Protein AF-A0A3C1S8X8-F1 (afdb_monomer_lite)

Sequence (224 aa):
MLQEIQLKDIEVSFREFVENSVKGNEIIIMKDNKPIAKIIPFPKKLRRRLGTAKGQVIIREGFKDIPEGFEDYVLSLLCMGMIFHSCSSQILMSKTSSQQAVEREVQFFDSDIFDESLSSSLGSGGSEITAKIPDETVRITEKFPKRLDKWLYMVKTNKGAVRIEAEPASGAEKGMPGFIGDILTGIYDAIREMILYSPAKNYNATLYYEKKTGQVTRVVFTKK

Structure (mmCIF, N/CA/C/O backbone):
data_AF-A0A3C1S8X8-F1
#
_entry.id   AF-A0A3C1S8X8-F1
#
loop_
_atom_site.group_PDB
_atom_site.id
_atom_site.type_symbol
_atom_site.label_atom_id
_atom_site.label_alt_id
_atom_site.label_comp_id
_atom_site.label_asym_id
_atom_site.label_entity_id
_atom_site.label_seq_id
_atom_site.pdbx_PDB_ins_code
_atom_site.Cartn_x
_atom_site.Cartn_y
_atom_site.Cartn_z
_atom_site.occupancy
_atom_site.B_iso_or_equiv
_atom_site.auth_seq_id
_atom_site.auth_comp_id
_atom_site.auth_asym_id
_atom_site.auth_atom_id
_atom_site.pdbx_PDB_model_num
ATOM 1 N N . MET A 1 1 ? -27.779 -18.326 5.512 1.00 78.81 1 MET A N 1
ATOM 2 C CA . MET A 1 1 ? -28.791 -17.682 6.385 1.00 78.81 1 MET A CA 1
ATOM 3 C C . MET A 1 1 ? -28.360 -16.240 6.614 1.00 78.81 1 MET A C 1
ATOM 5 O O . MET A 1 1 ? -27.157 -15.999 6.583 1.00 78.81 1 MET A O 1
ATOM 9 N N . LEU A 1 2 ? -29.297 -15.301 6.757 1.00 87.56 2 LEU A N 1
ATOM 10 C CA . LEU A 1 2 ? -28.992 -13.888 6.999 1.00 87.56 2 LEU A CA 1
ATOM 11 C C . LEU A 1 2 ? -29.038 -13.610 8.503 1.00 87.56 2 LEU A C 1
ATOM 13 O O . LEU A 1 2 ? -29.994 -14.006 9.165 1.00 87.56 2 LEU A O 1
ATOM 17 N N . GLN A 1 3 ? -27.998 -12.967 9.023 1.00 90.75 3 GLN A N 1
ATOM 18 C CA . GLN A 1 3 ? -27.854 -12.628 10.435 1.00 90.75 3 GLN A CA 1
ATOM 19 C C . GLN A 1 3 ? -27.512 -11.142 10.569 1.00 90.75 3 GLN A C 1
ATOM 21 O O . GLN A 1 3 ? -26.607 -10.655 9.896 1.00 90.75 3 GLN A O 1
ATOM 26 N N . GLU A 1 4 ? -28.212 -10.426 11.444 1.00 93.94 4 GLU A N 1
ATOM 27 C CA . GLU A 1 4 ? -27.953 -9.014 11.743 1.00 93.94 4 GLU A CA 1
ATOM 28 C C . GLU A 1 4 ? -27.306 -8.888 13.121 1.00 93.94 4 GLU A C 1
ATOM 30 O O . GLU A 1 4 ? -27.741 -9.540 14.071 1.00 93.94 4 GLU A O 1
ATOM 35 N N . ILE A 1 5 ? -26.263 -8.067 13.232 1.00 92.81 5 ILE A N 1
ATOM 36 C CA . ILE A 1 5 ? -25.520 -7.861 14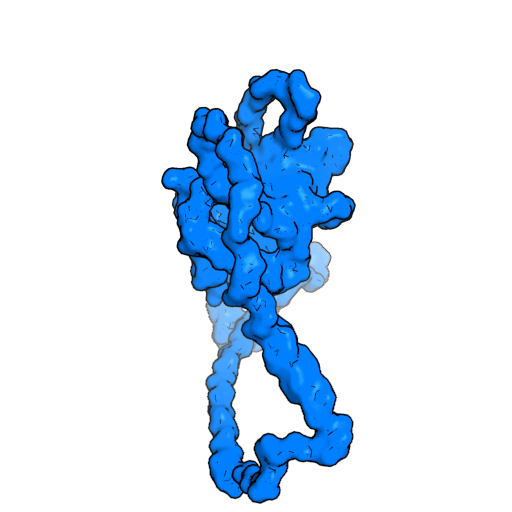.481 1.00 92.81 5 ILE A CA 1
ATOM 37 C C . ILE A 1 5 ? -25.170 -6.389 14.665 1.00 92.81 5 ILE A C 1
ATOM 39 O O . ILE A 1 5 ? -24.930 -5.681 13.686 1.00 92.81 5 ILE A O 1
ATOM 43 N N . GLN A 1 6 ? -25.121 -5.909 15.908 1.00 94.50 6 GLN A N 1
ATOM 44 C CA . GLN A 1 6 ? -24.699 -4.536 16.177 1.00 94.50 6 GLN A CA 1
ATOM 45 C C . GLN A 1 6 ? -23.175 -4.425 16.089 1.00 94.50 6 GLN A C 1
ATOM 47 O O . GLN A 1 6 ? -22.442 -5.344 16.449 1.00 94.50 6 GLN A O 1
ATOM 52 N N . LEU A 1 7 ? -22.681 -3.261 15.665 1.00 91.31 7 LEU A N 1
ATOM 53 C CA . LEU A 1 7 ? -21.248 -2.980 15.547 1.00 91.31 7 LEU A CA 1
ATOM 54 C C . LEU A 1 7 ? -20.487 -3.240 16.860 1.00 91.31 7 LEU A C 1
ATOM 56 O O . LEU A 1 7 ? -19.354 -3.702 16.826 1.00 91.31 7 LEU A O 1
ATOM 60 N N . LYS A 1 8 ? -21.130 -3.002 18.009 1.00 90.06 8 LYS A N 1
ATOM 61 C CA . LYS A 1 8 ? -20.546 -3.229 19.340 1.00 90.06 8 LYS A CA 1
ATOM 62 C C . LYS A 1 8 ? -20.256 -4.707 19.620 1.00 90.06 8 LYS A C 1
ATOM 64 O O . LYS A 1 8 ? -19.258 -5.021 20.257 1.00 90.06 8 LYS A O 1
ATOM 69 N N . ASP A 1 9 ? -21.093 -5.610 19.113 1.00 87.00 9 ASP A N 1
ATOM 70 C CA . ASP A 1 9 ? -20.951 -7.054 19.343 1.00 87.00 9 ASP A CA 1
ATOM 71 C C . ASP A 1 9 ? -19.814 -7.647 18.493 1.00 87.00 9 ASP A C 1
ATOM 73 O O . ASP A 1 9 ? -19.215 -8.668 18.834 1.00 87.00 9 ASP A O 1
ATOM 77 N N . ILE A 1 10 ? -19.475 -6.977 17.387 1.00 87.38 10 ILE A N 1
ATOM 78 C CA . ILE A 1 10 ? -18.409 -7.393 16.472 1.00 87.38 10 ILE A CA 1
ATOM 79 C C . ILE A 1 10 ? -17.033 -7.241 17.095 1.00 87.38 10 ILE A C 1
ATOM 81 O O . ILE A 1 10 ? -16.190 -8.111 16.896 1.00 87.38 10 ILE A O 1
ATOM 85 N N . GLU A 1 11 ? -16.796 -6.168 17.846 1.00 84.00 11 GLU A N 1
ATOM 86 C CA . GLU A 1 11 ? -15.490 -5.909 18.461 1.00 84.00 11 GLU A CA 1
ATOM 87 C C . GLU A 1 11 ? -15.072 -7.039 19.413 1.00 84.00 11 GLU A C 1
ATOM 89 O O . GLU A 1 11 ? -13.887 -7.345 19.533 1.00 84.00 11 GLU A O 1
ATOM 94 N N . VAL A 1 12 ? -16.051 -7.708 20.030 1.00 86.25 12 VAL A N 1
ATOM 95 C CA . VAL A 1 12 ? -15.832 -8.805 20.978 1.00 86.25 12 VAL A CA 1
ATOM 96 C C . VAL A 1 12 ? -15.650 -10.151 20.266 1.00 86.25 12 VAL A C 1
ATOM 98 O O . VAL A 1 12 ? -14.759 -10.919 20.630 1.00 86.25 12 VAL A O 1
ATOM 101 N N . SER A 1 13 ? -16.451 -10.430 19.229 1.00 90.62 13 SER A N 1
ATOM 102 C CA . SER A 1 13 ? -16.551 -11.770 18.618 1.00 90.62 13 SER A CA 1
ATOM 103 C C . SER A 1 13 ? -16.296 -11.807 17.105 1.00 90.62 13 SER A C 1
ATOM 105 O O . SER A 1 13 ? -16.765 -12.713 16.415 1.00 90.62 13 SER A O 1
ATOM 107 N N . PHE A 1 14 ? -15.519 -10.865 16.554 1.00 92.56 14 PHE A N 1
ATOM 108 C CA . PHE A 1 14 ? -15.274 -10.750 15.105 1.00 92.56 14 PHE A CA 1
ATOM 109 C C . PHE A 1 14 ? -14.873 -12.073 14.436 1.00 92.56 14 PHE A C 1
ATOM 111 O O . PHE A 1 14 ? -15.395 -12.419 13.375 1.00 92.56 14 PHE A O 1
ATOM 118 N N . ARG A 1 15 ? -13.976 -12.846 15.066 1.00 92.56 15 ARG A N 1
ATOM 119 C CA . ARG A 1 15 ? -13.504 -14.129 14.520 1.00 92.56 15 ARG A CA 1
ATOM 120 C C . ARG A 1 15 ? -14.650 -15.120 14.298 1.00 92.56 15 ARG A C 1
ATOM 122 O O . ARG A 1 15 ? -14.692 -15.761 13.251 1.00 92.56 15 ARG A O 1
ATOM 129 N N . GLU A 1 16 ? -15.577 -15.220 15.246 1.00 91.94 16 GLU A N 1
ATOM 130 C CA . GLU A 1 16 ? -16.725 -16.127 15.156 1.00 91.94 16 GLU A CA 1
ATOM 131 C C . GLU A 1 16 ? -17.626 -15.754 13.972 1.00 91.94 16 GLU A C 1
ATOM 133 O O . GLU A 1 16 ? -18.038 -16.615 13.192 1.00 91.94 16 GLU A O 1
ATOM 138 N N . PHE A 1 17 ? -17.867 -14.457 13.776 1.00 92.44 17 PHE A N 1
ATOM 139 C CA . PHE A 1 17 ? -18.650 -13.964 12.646 1.00 92.44 17 PHE A CA 1
ATOM 140 C C . PHE A 1 17 ? -17.967 -14.254 11.304 1.00 92.44 17 PHE A C 1
ATOM 142 O O . PHE A 1 17 ? -18.622 -14.698 10.360 1.00 92.44 17 PHE A O 1
ATOM 149 N N . VAL A 1 18 ? -16.644 -14.105 11.210 1.00 92.25 18 VAL A N 1
ATOM 150 C CA . VAL A 1 18 ? -15.901 -14.491 10.000 1.00 92.25 18 VAL A CA 1
ATOM 151 C C . VAL A 1 18 ? -16.035 -15.993 9.723 1.00 92.25 18 VAL A C 1
ATOM 153 O O . VAL A 1 18 ? -16.331 -16.382 8.592 1.00 92.25 18 VAL A O 1
ATOM 156 N N . GLU A 1 19 ? -15.885 -16.849 10.735 1.00 92.31 19 GLU A N 1
ATOM 157 C CA . GLU A 1 19 ? -16.040 -18.302 10.580 1.00 92.31 19 GLU A CA 1
ATOM 158 C C . GLU A 1 19 ? -17.464 -18.698 10.171 1.00 92.31 19 GLU A C 1
ATOM 160 O O . GLU A 1 19 ? -17.653 -19.540 9.287 1.00 92.31 19 GLU A O 1
ATOM 165 N N . ASN A 1 20 ? -18.476 -18.059 10.756 1.00 89.75 20 ASN A N 1
ATOM 166 C CA . ASN A 1 20 ? -19.871 -18.257 10.375 1.00 89.75 20 ASN A CA 1
ATOM 167 C C . ASN A 1 20 ? -20.137 -17.789 8.941 1.00 89.75 20 ASN A C 1
ATOM 169 O O . ASN A 1 20 ? -20.890 -18.449 8.220 1.00 89.75 20 ASN A O 1
ATOM 173 N N . SER A 1 21 ? -19.468 -16.726 8.489 1.00 91.75 21 SER A N 1
ATOM 174 C CA . SER A 1 21 ? -19.549 -16.271 7.103 1.00 91.75 21 SER A CA 1
ATOM 175 C C . SER A 1 21 ? -18.937 -17.274 6.121 1.00 91.75 21 SER A C 1
ATOM 177 O O . SER A 1 21 ? -19.541 -17.605 5.099 1.00 91.75 21 SER A O 1
ATOM 179 N N . VAL A 1 22 ? -17.794 -17.875 6.472 1.00 89.88 22 VAL A N 1
ATOM 180 C CA . VAL A 1 22 ? -17.152 -18.942 5.679 1.00 89.88 22 VAL A CA 1
ATOM 181 C C . VAL A 1 22 ? -18.044 -20.182 5.535 1.00 89.88 22 VAL A C 1
ATOM 183 O O . VAL A 1 22 ? -17.991 -20.848 4.500 1.00 89.88 22 VAL A O 1
ATOM 186 N N . LYS A 1 23 ? -18.906 -20.469 6.520 1.00 90.56 23 LYS A N 1
ATOM 187 C CA . LYS A 1 23 ? -19.904 -21.557 6.461 1.00 90.56 23 LYS A CA 1
ATOM 188 C C . LYS A 1 23 ? -21.103 -21.252 5.547 1.00 90.56 23 LYS A C 1
ATOM 190 O O . LYS A 1 23 ? -21.973 -22.105 5.397 1.00 90.56 23 LYS A O 1
ATOM 195 N N . GLY A 1 24 ? -21.152 -20.074 4.921 1.00 85.50 24 GLY A N 1
ATOM 196 C CA . GLY A 1 24 ? -22.223 -19.670 4.005 1.00 85.50 24 GLY A CA 1
ATOM 197 C C . GLY A 1 24 ? -23.310 -18.807 4.647 1.00 85.50 24 GLY A C 1
ATOM 198 O O . GLY A 1 24 ? -24.403 -18.682 4.088 1.00 85.50 24 GLY A O 1
ATOM 199 N N . ASN A 1 25 ? -23.041 -18.213 5.813 1.00 88.50 25 ASN A N 1
ATOM 200 C CA . ASN A 1 25 ? -23.927 -17.205 6.386 1.00 88.50 25 ASN A CA 1
ATOM 201 C C . ASN A 1 25 ? -23.552 -15.805 5.902 1.00 88.50 25 ASN A C 1
ATOM 203 O O . ASN A 1 25 ? -22.386 -15.467 5.716 1.00 88.50 25 ASN A O 1
ATOM 207 N N . GLU A 1 26 ? -24.565 -14.980 5.697 1.00 92.00 26 GLU A N 1
ATOM 208 C CA . GLU A 1 26 ? -24.374 -13.572 5.397 1.00 92.00 26 GLU A CA 1
ATOM 209 C C . GLU A 1 26 ? -24.630 -12.781 6.666 1.00 92.00 26 GLU A C 1
ATOM 211 O O . GLU A 1 26 ? -25.683 -12.931 7.286 1.00 92.00 26 GLU A O 1
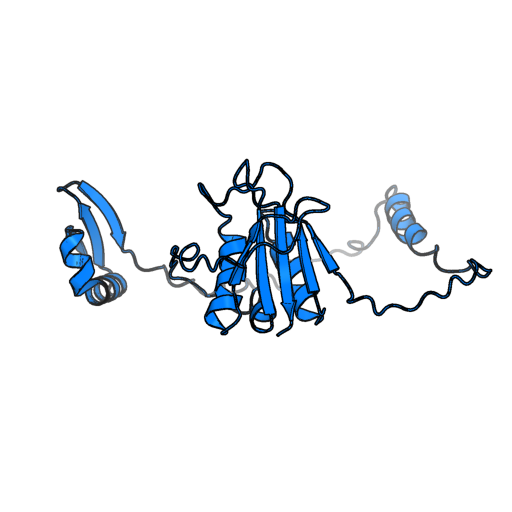ATOM 216 N N . ILE A 1 27 ? -23.669 -11.946 7.047 1.00 94.81 27 ILE A N 1
ATOM 217 C CA . ILE A 1 27 ? -23.751 -11.180 8.287 1.00 94.81 27 ILE A CA 1
ATOM 218 C C . ILE A 1 27 ? -23.821 -9.703 7.933 1.00 94.81 27 ILE A C 1
ATOM 220 O O . ILE A 1 27 ? -22.938 -9.187 7.245 1.00 94.81 27 ILE A O 1
ATOM 224 N N . ILE A 1 28 ? -24.875 -9.033 8.385 1.00 95.38 28 ILE A N 1
ATOM 225 C CA . ILE A 1 28 ? -25.086 -7.598 8.224 1.00 95.38 28 ILE A CA 1
ATOM 226 C C . ILE A 1 28 ? -24.714 -6.906 9.529 1.00 95.38 28 ILE A C 1
ATOM 228 O O . ILE A 1 28 ? -25.200 -7.252 10.604 1.00 95.38 28 ILE A O 1
ATOM 232 N N . ILE A 1 29 ? -23.848 -5.911 9.410 1.00 95.44 29 ILE A N 1
ATOM 233 C CA . ILE A 1 29 ? -23.379 -5.091 10.516 1.00 95.44 29 ILE A CA 1
ATOM 234 C C . ILE A 1 29 ? -24.278 -3.865 10.616 1.00 95.44 29 ILE A C 1
ATOM 236 O O . ILE A 1 29 ? -24.386 -3.094 9.660 1.00 95.44 29 ILE A O 1
ATOM 240 N N . MET A 1 30 ? -24.876 -3.673 11.784 1.00 95.62 30 MET A N 1
ATOM 241 C CA . MET A 1 30 ? -25.804 -2.596 12.097 1.00 95.62 30 MET A CA 1
ATOM 242 C C . MET A 1 30 ? -25.140 -1.570 13.016 1.00 95.62 30 MET A C 1
ATOM 244 O O . MET A 1 30 ? -24.446 -1.921 13.969 1.00 95.62 30 MET A O 1
ATOM 248 N N . LYS A 1 31 ? -25.381 -0.285 12.768 1.00 94.12 31 LYS A N 1
ATOM 249 C CA . LYS A 1 31 ? -25.070 0.805 13.697 1.00 94.12 31 LYS A CA 1
ATOM 250 C C . LYS A 1 31 ? -26.294 1.694 13.812 1.00 94.12 31 LYS A C 1
ATOM 252 O O . LYS A 1 31 ? -26.833 2.119 12.795 1.00 94.12 31 LYS A O 1
ATOM 257 N N . ASP A 1 32 ? -26.750 1.937 15.038 1.00 93.38 32 ASP A N 1
ATOM 258 C CA . ASP A 1 32 ? -27.956 2.730 15.309 1.00 93.38 32 ASP A CA 1
ATOM 259 C C . ASP A 1 32 ? -29.172 2.215 14.511 1.00 93.38 32 ASP A C 1
ATOM 261 O O . ASP A 1 32 ? -29.935 2.979 13.920 1.00 93.38 32 ASP A O 1
ATOM 265 N N . ASN A 1 33 ? -29.305 0.884 14.451 1.00 90.81 33 ASN A N 1
ATOM 266 C CA . ASN A 1 33 ? 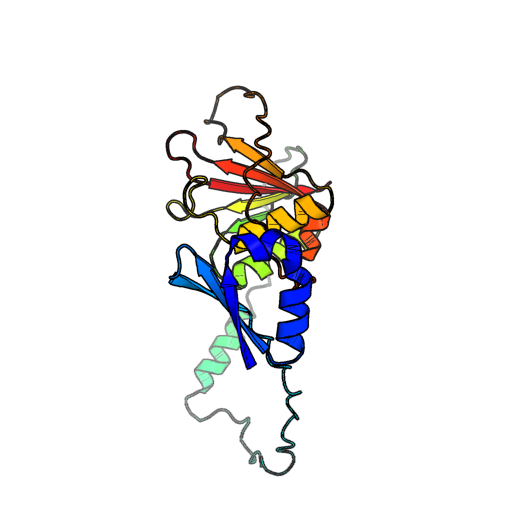-30.327 0.161 13.689 1.00 90.81 33 ASN A CA 1
ATOM 267 C C . ASN A 1 33 ? -30.313 0.406 12.164 1.00 90.81 33 ASN A C 1
ATOM 269 O O . ASN A 1 33 ? -31.312 0.178 11.484 1.00 90.81 33 ASN A O 1
ATOM 273 N N . LYS A 1 34 ? -29.182 0.859 11.613 1.00 93.38 34 LYS A N 1
ATOM 274 C CA . LYS A 1 34 ? -28.965 1.023 10.170 1.00 93.38 34 LYS A CA 1
ATOM 275 C C . LYS A 1 34 ? -27.858 0.084 9.686 1.00 93.38 34 LYS A C 1
ATOM 277 O O . LYS A 1 34 ? -26.812 0.026 10.336 1.00 93.38 34 LYS A O 1
ATOM 282 N N . PRO A 1 35 ? -28.034 -0.616 8.553 1.00 94.94 35 PRO A N 1
ATOM 283 C CA . PRO A 1 35 ? -26.987 -1.459 7.991 1.00 94.94 35 PRO A CA 1
ATOM 284 C C . PRO A 1 35 ? -25.840 -0.593 7.468 1.00 94.94 35 PRO A C 1
ATOM 286 O O . PRO A 1 35 ? -26.059 0.335 6.691 1.00 94.94 35 PRO A O 1
ATOM 289 N N . ILE A 1 36 ? -24.615 -0.897 7.893 1.00 96.25 36 ILE A N 1
ATOM 290 C CA . ILE A 1 36 ? -23.408 -0.139 7.527 1.00 96.25 36 ILE A CA 1
ATOM 291 C C . ILE A 1 36 ? -22.372 -0.972 6.772 1.00 96.25 36 ILE A C 1
ATOM 293 O O . ILE A 1 36 ? -21.572 -0.417 6.024 1.00 96.25 36 ILE A O 1
ATOM 297 N N . ALA A 1 37 ? -22.368 -2.293 6.956 1.00 94.19 37 ALA A N 1
ATOM 298 C CA . ALA A 1 37 ? -21.409 -3.187 6.317 1.00 94.19 37 ALA A CA 1
ATOM 299 C C . ALA A 1 37 ? -21.945 -4.623 6.246 1.00 94.19 37 ALA A C 1
ATOM 301 O O . ALA A 1 37 ? -22.932 -4.970 6.897 1.00 94.19 37 ALA A O 1
ATOM 302 N N . LYS A 1 38 ? -21.286 -5.464 5.443 1.00 95.12 38 LYS A N 1
ATOM 303 C CA . LYS A 1 38 ? -21.648 -6.870 5.248 1.00 95.12 38 LYS A CA 1
ATOM 304 C C . LYS A 1 38 ? -20.399 -7.747 5.239 1.00 95.12 38 LYS A C 1
ATOM 306 O O . LYS A 1 38 ? -19.431 -7.416 4.556 1.00 95.12 38 LYS A O 1
ATOM 311 N N . ILE A 1 39 ? -20.440 -8.873 5.948 1.00 93.81 39 ILE A N 1
ATOM 312 C CA . ILE A 1 39 ? -19.408 -9.914 5.898 1.00 93.81 39 ILE A CA 1
ATOM 313 C C . ILE A 1 39 ? -19.909 -11.027 4.978 1.00 93.81 39 ILE A C 1
ATOM 315 O O . ILE A 1 39 ? -20.923 -11.676 5.253 1.00 93.81 39 ILE A O 1
ATOM 319 N N . ILE A 1 40 ? -19.194 -11.221 3.872 1.00 92.19 40 ILE A N 1
ATOM 320 C CA . ILE A 1 40 ? -19.439 -12.282 2.895 1.00 92.19 40 ILE A CA 1
ATOM 321 C C . ILE A 1 40 ? -18.146 -13.064 2.648 1.00 92.19 40 ILE A C 1
ATOM 323 O O . ILE A 1 40 ? -17.067 -12.461 2.606 1.00 92.19 40 ILE A O 1
ATOM 327 N N . PRO A 1 41 ? -18.216 -14.390 2.453 1.00 89.31 41 PRO A N 1
ATOM 328 C CA . PRO A 1 41 ? -17.038 -15.161 2.107 1.00 89.31 41 PRO A CA 1
ATOM 329 C C . PRO A 1 41 ? -16.607 -14.828 0.679 1.00 89.31 41 PRO A C 1
ATOM 331 O O . PRO A 1 41 ? -17.428 -14.711 -0.233 1.00 89.31 41 PRO A O 1
ATOM 334 N N . PHE A 1 42 ? -15.299 -14.728 0.452 1.00 86.31 42 PHE A N 1
ATOM 335 C CA . PHE A 1 42 ? -14.797 -14.603 -0.910 1.00 86.31 42 PHE A CA 1
ATOM 336 C C . PHE A 1 42 ? -15.100 -15.882 -1.700 1.00 86.31 42 PHE A C 1
ATOM 338 O O . PHE A 1 42 ? -14.792 -16.982 -1.222 1.00 86.31 42 PHE A O 1
ATOM 345 N N . PRO A 1 43 ? -15.642 -15.774 -2.926 1.00 81.06 43 PRO A N 1
ATOM 346 C CA . PRO A 1 43 ? -15.844 -16.942 -3.764 1.00 81.06 43 PRO A CA 1
ATOM 347 C C . PRO A 1 43 ? -14.488 -17.602 -4.029 1.00 81.06 43 PRO A C 1
ATOM 349 O O . PRO A 1 43 ? -13.518 -16.944 -4.421 1.00 81.06 43 PRO A O 1
ATOM 352 N N . LYS A 1 44 ? -14.399 -18.921 -3.818 1.00 81.00 44 LYS A N 1
ATOM 353 C CA . LYS A 1 44 ? -13.202 -19.677 -4.202 1.00 81.00 44 LYS A CA 1
ATOM 354 C C . LYS A 1 44 ? -13.015 -19.495 -5.707 1.00 81.00 44 LYS A C 1
ATOM 356 O O . LYS A 1 44 ? -13.887 -19.891 -6.477 1.00 81.00 44 LYS A O 1
ATOM 361 N N . LYS A 1 45 ? -11.891 -18.901 -6.130 1.00 79.12 45 LYS A N 1
ATOM 362 C CA . LYS A 1 45 ? -11.541 -18.804 -7.555 1.00 79.12 45 LYS A CA 1
ATOM 363 C C . LYS A 1 45 ? -11.593 -20.213 -8.140 1.00 79.12 45 LYS A C 1
ATOM 365 O O . LYS A 1 45 ? -10.763 -21.055 -7.794 1.00 79.12 45 LYS A O 1
ATOM 370 N N . LEU A 1 46 ? -12.567 -20.473 -9.008 1.00 76.25 46 LEU A N 1
ATOM 371 C CA . LEU A 1 46 ? -12.577 -21.694 -9.798 1.00 76.25 46 LEU A CA 1
ATOM 372 C C . LEU A 1 46 ? -11.270 -21.711 -10.590 1.00 76.25 46 LEU A C 1
ATOM 374 O O . LEU A 1 46 ? -10.931 -20.733 -11.263 1.00 76.25 46 LEU A O 1
ATOM 378 N N . ARG A 1 47 ? -10.494 -22.794 -10.469 1.00 78.00 47 ARG A N 1
ATOM 379 C CA . ARG A 1 47 ? -9.303 -22.978 -11.302 1.00 78.00 47 ARG A CA 1
ATOM 380 C C . ARG A 1 47 ? -9.764 -22.906 -12.753 1.00 78.00 47 ARG A C 1
ATOM 382 O O . ARG A 1 47 ? -10.504 -23.782 -13.200 1.00 78.00 47 ARG A O 1
ATOM 389 N N . ARG A 1 48 ? -9.336 -21.865 -13.476 1.00 73.50 48 ARG A N 1
ATOM 390 C CA . ARG A 1 48 ? -9.523 -21.794 -14.926 1.00 73.50 48 ARG A CA 1
ATOM 391 C C . ARG A 1 48 ? -8.885 -23.049 -15.503 1.00 73.50 48 ARG A C 1
ATOM 393 O O . ARG A 1 48 ? -7.687 -23.267 -15.337 1.00 73.50 48 ARG A O 1
ATOM 400 N N . ARG A 1 49 ? -9.686 -23.892 -16.142 1.00 74.44 49 ARG A N 1
ATOM 401 C CA . ARG A 1 49 ? -9.145 -24.923 -17.021 1.00 74.44 49 ARG A CA 1
ATOM 402 C C . ARG A 1 49 ? -8.779 -24.201 -18.311 1.00 74.44 49 ARG A C 1
ATOM 404 O O . ARG A 1 49 ? -9.630 -23.504 -18.862 1.00 74.44 49 ARG A O 1
ATOM 411 N N . LEU A 1 50 ? -7.522 -24.290 -18.749 1.00 73.62 50 LEU A N 1
ATOM 412 C CA . LEU A 1 50 ? -7.188 -23.855 -20.102 1.00 73.62 50 LEU A CA 1
ATOM 413 C C . LEU A 1 50 ? -8.067 -24.663 -21.057 1.00 73.62 50 LEU A C 1
ATOM 415 O O . LEU A 1 50 ? -8.059 -25.893 -21.013 1.00 73.62 50 LEU A O 1
ATOM 419 N N . GLY A 1 51 ? -8.840 -23.970 -21.890 1.00 73.44 51 GLY A N 1
ATOM 420 C CA . GLY A 1 51 ? -9.466 -24.610 -23.033 1.00 73.44 51 GLY A CA 1
ATOM 421 C C . GLY A 1 51 ? -8.353 -25.101 -23.949 1.00 73.44 51 GLY A C 1
ATOM 422 O O . GLY A 1 51 ? -7.481 -24.326 -24.340 1.00 73.44 51 GLY A O 1
ATOM 423 N N . THR A 1 52 ? -8.341 -26.390 -24.266 1.00 73.25 52 THR A N 1
ATOM 424 C CA . THR A 1 52 ? -7.415 -26.939 -25.252 1.00 73.25 52 THR A CA 1
ATOM 425 C C . THR A 1 52 ? -7.945 -26.588 -26.637 1.00 73.25 52 THR A C 1
ATOM 427 O O . THR A 1 52 ? -8.465 -27.451 -27.331 1.00 73.25 52 THR A O 1
ATOM 430 N N . ALA A 1 53 ? -7.778 -25.343 -27.088 1.00 72.81 53 ALA A N 1
ATOM 431 C CA . ALA A 1 53 ? -8.006 -24.970 -28.495 1.00 72.81 53 ALA A CA 1
ATOM 432 C C . ALA A 1 53 ? -6.991 -25.639 -29.460 1.00 72.81 53 ALA A C 1
ATOM 434 O O . ALA A 1 53 ? -6.841 -25.253 -30.619 1.00 72.81 53 ALA A O 1
ATOM 435 N N . LYS A 1 54 ? -6.270 -26.659 -28.977 1.00 66.31 54 LYS A N 1
ATOM 436 C CA . LYS A 1 54 ? -5.336 -27.489 -29.723 1.00 66.31 54 LYS A CA 1
ATOM 437 C C . LYS A 1 54 ? -6.111 -28.191 -30.840 1.00 66.31 54 LYS A C 1
ATOM 439 O O . LYS A 1 54 ? -6.991 -28.996 -30.563 1.00 66.31 54 LYS A O 1
ATOM 444 N N . GLY A 1 55 ? -5.786 -27.857 -32.086 1.00 74.62 55 GLY A N 1
ATOM 445 C CA . GLY A 1 55 ? -6.447 -28.395 -33.281 1.00 74.62 55 GLY A CA 1
ATOM 446 C C . GLY A 1 55 ? -7.654 -27.592 -33.784 1.00 74.62 55 GLY A C 1
ATOM 447 O O . GLY A 1 55 ? -8.172 -27.921 -34.841 1.00 74.62 55 GLY A O 1
ATOM 448 N N . GLN A 1 56 ? -8.083 -26.537 -33.080 1.00 79.62 56 GLN A N 1
ATOM 449 C CA . GLN A 1 56 ? -9.148 -25.630 -33.549 1.00 79.62 56 GLN A CA 1
ATOM 450 C C . GLN A 1 56 ? -8.605 -24.373 -34.240 1.00 79.62 56 GLN A C 1
ATOM 452 O O . GLN A 1 56 ? -9.340 -23.687 -34.944 1.00 79.62 56 GLN A O 1
ATOM 457 N N . VAL A 1 57 ? -7.318 -24.074 -34.055 1.00 81.00 57 VAL A N 1
ATOM 458 C CA . VAL A 1 57 ? -6.632 -22.968 -34.725 1.00 81.00 57 VAL A CA 1
ATOM 459 C C . VAL A 1 57 ? -5.749 -23.547 -35.824 1.00 81.00 57 VAL A C 1
ATOM 461 O O . VAL A 1 57 ? -4.758 -24.216 -35.535 1.00 81.00 57 VAL A O 1
ATOM 464 N N . ILE A 1 58 ? -6.118 -23.296 -37.079 1.00 84.81 58 ILE A N 1
ATOM 465 C CA . ILE A 1 58 ? -5.295 -23.610 -38.250 1.00 84.81 58 ILE A CA 1
ATOM 466 C C . ILE A 1 58 ? -4.608 -22.310 -38.663 1.00 84.81 58 ILE A C 1
ATOM 468 O O . ILE A 1 58 ? -5.258 -21.392 -39.161 1.00 84.81 58 ILE A O 1
ATOM 472 N N . ILE A 1 59 ? -3.298 -22.224 -38.435 1.00 85.44 59 ILE A N 1
ATOM 473 C CA . ILE A 1 59 ? -2.479 -21.136 -38.975 1.00 85.44 59 ILE A CA 1
ATOM 474 C C . ILE A 1 59 ? -2.232 -21.477 -40.444 1.00 85.44 59 ILE A C 1
ATOM 476 O O . ILE A 1 59 ? -1.611 -22.495 -40.741 1.00 85.44 59 ILE A O 1
ATOM 480 N N . ARG A 1 60 ? -2.771 -20.669 -41.360 1.00 86.81 60 ARG A N 1
ATOM 481 C CA . ARG A 1 60 ? -2.541 -20.849 -42.798 1.00 86.81 60 ARG A CA 1
ATOM 482 C C . ARG A 1 60 ? -1.094 -20.499 -43.151 1.00 86.81 60 ARG A C 1
ATOM 484 O O . ARG A 1 60 ? -0.465 -19.687 -42.470 1.00 86.81 60 ARG A O 1
ATOM 491 N N . GLU A 1 61 ? -0.584 -21.101 -44.220 1.00 86.56 61 GLU A N 1
ATOM 492 C CA . GLU A 1 61 ? 0.680 -20.666 -44.816 1.00 86.56 61 GLU A CA 1
ATOM 493 C C . GLU A 1 61 ? 0.599 -19.179 -45.183 1.00 86.56 61 GLU A C 1
ATOM 495 O O . GLU A 1 61 ? -0.459 -18.680 -45.570 1.00 86.56 61 GLU A O 1
ATOM 500 N N . GLY A 1 62 ? 1.699 -18.467 -44.952 1.00 84.56 62 GLY A N 1
ATOM 501 C CA . GLY A 1 62 ? 1.793 -17.019 -45.120 1.00 84.56 62 GLY A CA 1
ATOM 502 C C . GLY A 1 62 ? 1.251 -16.166 -43.972 1.00 84.56 62 GLY A C 1
ATOM 503 O O . GLY A 1 62 ? 1.304 -14.947 -44.042 1.00 84.56 62 GLY A O 1
ATOM 504 N N . PHE A 1 63 ? 0.800 -16.753 -42.853 1.00 84.94 63 PHE A N 1
ATOM 505 C CA . PHE A 1 63 ? 0.410 -15.965 -41.665 1.00 84.94 63 PHE A CA 1
ATOM 506 C C . PHE A 1 63 ? 1.546 -15.090 -41.106 1.00 84.94 63 PHE A C 1
ATOM 508 O O . PHE A 1 63 ? 1.294 -14.082 -40.453 1.00 84.94 63 PHE A O 1
ATOM 515 N N . LYS A 1 64 ? 2.798 -15.509 -41.313 1.00 81.31 64 LYS A N 1
ATOM 516 C CA . LYS A 1 64 ? 3.983 -14.748 -40.902 1.00 81.31 64 LYS A CA 1
ATOM 517 C C . LYS A 1 64 ? 4.480 -13.789 -41.982 1.00 81.31 64 LYS A C 1
ATOM 519 O O . LYS A 1 64 ? 5.415 -13.041 -41.705 1.00 81.31 64 LYS A O 1
ATOM 524 N N . ASP A 1 65 ? 3.896 -13.838 -43.174 1.00 88.00 65 ASP A N 1
ATOM 525 C CA . ASP A 1 65 ? 4.315 -12.989 -44.275 1.00 88.00 65 ASP A CA 1
ATOM 526 C C . ASP A 1 65 ? 3.772 -11.584 -44.046 1.00 88.00 65 ASP A C 1
ATOM 528 O O . ASP A 1 65 ? 2.677 -11.376 -43.515 1.00 88.00 65 ASP A O 1
ATOM 532 N N . ILE A 1 66 ? 4.591 -10.610 -44.410 1.00 83.06 66 ILE A N 1
ATOM 533 C CA . ILE A 1 66 ? 4.278 -9.201 -44.235 1.00 83.06 66 ILE A CA 1
ATOM 534 C C . ILE A 1 66 ? 3.432 -8.791 -45.441 1.00 83.06 66 ILE A C 1
ATOM 536 O O . ILE A 1 66 ? 3.858 -9.044 -46.569 1.00 83.06 66 ILE A O 1
ATOM 540 N N . PRO A 1 67 ? 2.234 -8.216 -45.237 1.00 82.94 67 PRO A N 1
ATOM 541 C CA . PRO A 1 67 ? 1.408 -7.763 -46.345 1.00 82.94 67 PRO A CA 1
ATOM 542 C C . PRO A 1 67 ? 2.123 -6.699 -47.181 1.00 82.94 67 PRO A C 1
ATOM 544 O O . PRO A 1 67 ? 2.857 -5.871 -46.643 1.00 82.94 67 PRO A O 1
ATOM 547 N N . GLU A 1 68 ? 1.849 -6.698 -48.482 1.00 80.50 68 GLU A N 1
ATOM 548 C CA . GLU A 1 68 ? 2.380 -5.706 -49.417 1.00 80.50 68 GLU A CA 1
ATOM 549 C C . GLU A 1 68 ? 1.962 -4.284 -48.986 1.00 80.50 68 GLU A C 1
ATOM 551 O O . GLU A 1 68 ? 0.788 -4.037 -48.686 1.00 80.50 68 GLU A O 1
ATOM 556 N N . GLY A 1 69 ? 2.920 -3.360 -48.896 1.00 76.19 69 GLY A N 1
ATOM 557 C CA . GLY A 1 69 ? 2.728 -1.991 -48.395 1.00 76.19 69 GLY A CA 1
ATOM 558 C C . GLY A 1 69 ? 2.973 -1.803 -46.890 1.00 76.19 69 GLY A C 1
ATOM 559 O O . GLY A 1 69 ? 2.798 -0.695 -46.378 1.00 76.19 69 GLY A O 1
ATOM 560 N N . PHE A 1 70 ? 3.365 -2.858 -46.165 1.00 74.00 70 PHE A N 1
ATOM 561 C CA . PHE A 1 70 ? 3.761 -2.796 -44.749 1.00 74.00 70 PHE A CA 1
ATOM 562 C C . PHE A 1 70 ? 5.276 -2.950 -44.530 1.00 74.00 70 PHE A C 1
ATOM 564 O O . PHE A 1 70 ? 5.725 -2.992 -43.383 1.00 74.00 70 PHE A O 1
ATOM 571 N N . GLU A 1 71 ? 6.079 -2.994 -45.595 1.00 75.25 71 GLU A N 1
ATOM 572 C CA . GLU A 1 71 ? 7.535 -3.185 -45.552 1.00 75.25 71 GLU A CA 1
ATOM 573 C C . GLU A 1 71 ? 8.245 -2.057 -44.782 1.00 75.25 71 GLU A C 1
ATOM 575 O O . GLU A 1 71 ? 9.179 -2.309 -44.012 1.00 75.25 71 GLU A O 1
ATOM 580 N N . ASP A 1 72 ? 7.741 -0.827 -44.902 1.00 66.81 72 ASP A N 1
ATOM 581 C CA . ASP A 1 72 ? 8.301 0.357 -44.241 1.00 66.81 72 ASP A CA 1
ATOM 582 C C . ASP A 1 72 ? 8.157 0.310 -42.709 1.00 66.81 72 ASP A C 1
ATOM 584 O O . ASP A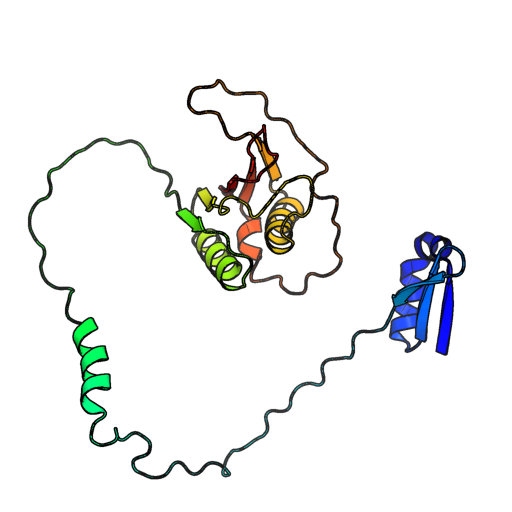 1 72 ? 9.013 0.826 -41.985 1.00 66.81 72 ASP A O 1
ATOM 588 N N . TYR A 1 73 ? 7.133 -0.375 -42.184 1.00 64.88 73 TYR A N 1
ATOM 589 C CA . TYR A 1 73 ? 6.918 -0.533 -40.736 1.00 64.88 73 TYR A CA 1
ATOM 590 C C . TYR A 1 73 ? 7.872 -1.550 -40.093 1.00 64.88 73 TYR A C 1
ATOM 592 O O . TYR A 1 73 ? 8.147 -1.486 -38.894 1.00 64.88 73 TYR A O 1
ATOM 600 N N . VAL A 1 74 ? 8.401 -2.485 -40.881 1.00 61.03 74 VAL A N 1
ATOM 601 C CA . VAL A 1 74 ? 9.384 -3.484 -40.433 1.00 61.03 74 VAL A CA 1
ATOM 602 C C . VAL A 1 74 ? 10.800 -2.911 -40.503 1.00 61.03 74 VAL A C 1
ATOM 604 O O . VAL A 1 74 ? 11.611 -3.136 -39.603 1.00 61.03 74 VAL A O 1
ATOM 607 N N . LEU A 1 75 ? 11.081 -2.115 -41.541 1.00 53.47 75 LEU A N 1
ATOM 608 C CA . LEU A 1 75 ? 12.336 -1.381 -41.717 1.00 53.47 75 LEU A CA 1
ATOM 609 C C . LEU A 1 75 ? 12.503 -0.249 -40.690 1.00 53.47 75 LEU A C 1
ATOM 611 O O . LEU A 1 75 ? 13.614 -0.052 -40.191 1.00 53.47 75 LEU A O 1
ATOM 615 N N . SER A 1 76 ? 11.421 0.422 -40.270 1.00 47.06 76 SER A N 1
ATOM 616 C CA . SER A 1 76 ? 11.498 1.446 -39.213 1.00 47.06 76 SER A CA 1
ATOM 617 C C . SER A 1 76 ? 11.912 0.873 -37.847 1.00 47.06 76 SER A C 1
ATOM 619 O O . SER A 1 76 ? 12.515 1.579 -37.041 1.00 47.06 76 SER A O 1
ATOM 621 N N . LEU A 1 77 ? 11.636 -0.411 -37.587 1.00 46.41 77 LEU A N 1
ATOM 622 C CA . LEU A 1 77 ? 12.053 -1.124 -36.372 1.00 46.41 77 LEU A CA 1
ATOM 623 C C . LEU A 1 77 ? 13.488 -1.673 -36.453 1.00 46.41 77 LEU A C 1
ATOM 625 O O . LEU A 1 77 ? 14.116 -1.887 -35.417 1.00 46.41 77 LEU A O 1
ATOM 629 N N . LEU A 1 78 ? 14.037 -1.843 -37.659 1.00 45.88 78 LEU A N 1
ATOM 630 C CA . LEU A 1 78 ? 15.414 -2.301 -37.883 1.00 45.88 78 LEU A CA 1
ATOM 631 C C . LEU A 1 78 ? 16.428 -1.141 -37.948 1.00 45.88 78 LEU A C 1
ATOM 633 O O . LEU A 1 78 ? 17.579 -1.313 -37.545 1.00 45.88 78 LEU A O 1
ATOM 637 N N . CYS A 1 79 ? 16.012 0.069 -38.340 1.00 40.41 79 CYS A N 1
ATOM 638 C CA . CYS A 1 79 ? 16.880 1.257 -38.343 1.00 40.41 79 CYS A CA 1
ATOM 639 C C . CYS A 1 79 ? 17.144 1.861 -36.951 1.00 40.41 79 CYS A C 1
ATOM 641 O O . CYS A 1 79 ? 18.142 2.558 -36.776 1.00 40.41 79 CYS A O 1
ATOM 643 N N . MET A 1 80 ? 16.331 1.553 -35.934 1.00 45.47 80 MET A N 1
ATOM 644 C CA . MET A 1 80 ? 16.592 2.007 -34.558 1.00 45.47 80 MET A CA 1
ATOM 645 C C . MET A 1 80 ? 17.750 1.234 -33.882 1.00 45.47 80 MET A C 1
ATOM 647 O O . MET A 1 80 ? 18.242 1.646 -32.834 1.00 45.47 80 MET A O 1
ATOM 651 N N . GLY A 1 81 ? 18.199 0.117 -34.474 1.00 47.00 81 GLY A N 1
ATOM 652 C CA . GLY A 1 81 ? 19.228 -0.776 -33.924 1.00 47.00 81 GLY A CA 1
ATOM 653 C C . GLY A 1 81 ? 20.676 -0.482 -34.341 1.00 47.00 81 GLY A C 1
ATOM 654 O O . GLY A 1 81 ? 21.574 -1.194 -33.899 1.00 47.00 81 GLY A O 1
ATOM 655 N N . MET A 1 82 ? 20.937 0.541 -35.166 1.00 46.97 82 MET A N 1
ATOM 656 C CA . MET A 1 82 ? 22.289 0.872 -35.658 1.00 46.97 82 MET A CA 1
ATOM 657 C C . MET A 1 82 ? 22.774 2.275 -35.253 1.00 46.97 82 MET A C 1
ATOM 659 O O . MET A 1 82 ? 23.325 3.011 -36.065 1.00 46.97 82 MET A O 1
ATOM 663 N N . ILE A 1 83 ? 22.631 2.634 -33.970 1.00 46.59 83 ILE A N 1
ATOM 664 C CA . ILE A 1 83 ? 23.375 3.746 -33.345 1.00 46.59 83 ILE A CA 1
ATOM 665 C C . ILE A 1 83 ? 24.064 3.242 -32.069 1.00 46.59 83 ILE A C 1
ATOM 667 O O . ILE A 1 83 ? 23.780 3.686 -30.967 1.00 46.59 83 ILE A O 1
ATOM 671 N N . PHE A 1 84 ? 24.976 2.281 -32.207 1.00 40.38 84 PHE A N 1
ATOM 672 C CA . PHE A 1 84 ? 25.975 1.996 -31.172 1.00 40.38 84 PHE A CA 1
ATOM 673 C C . PHE A 1 84 ? 27.291 1.575 -31.820 1.00 40.38 84 PHE A C 1
ATOM 675 O O . PHE A 1 84 ? 27.776 0.484 -31.565 1.00 40.38 84 PHE A O 1
ATOM 682 N N . HIS A 1 85 ? 27.873 2.419 -32.672 1.00 43.81 85 HIS A N 1
ATOM 683 C CA . HIS A 1 85 ? 29.316 2.411 -32.919 1.00 43.81 85 HIS A CA 1
ATOM 684 C C . HIS A 1 85 ? 29.793 3.841 -33.187 1.00 43.81 85 HIS A C 1
ATOM 686 O O . HIS A 1 85 ? 29.281 4.527 -34.064 1.00 43.81 85 HIS A O 1
ATOM 692 N N . SER A 1 86 ? 30.834 4.225 -32.447 1.00 39.12 86 SER A N 1
ATOM 693 C CA . SER A 1 86 ? 31.649 5.431 -32.605 1.00 39.12 86 SER A CA 1
ATOM 694 C C . SER A 1 86 ? 31.149 6.717 -31.933 1.00 39.12 86 SER A C 1
ATOM 696 O O . SER A 1 86 ? 30.579 7.607 -32.552 1.00 39.12 86 SER A O 1
ATOM 698 N N . CYS A 1 87 ? 31.516 6.876 -30.660 1.00 34.81 87 CYS A N 1
ATOM 699 C CA . CYS A 1 87 ? 32.058 8.155 -30.212 1.00 34.81 87 CYS A CA 1
ATOM 700 C C . CYS A 1 87 ? 33.265 7.878 -29.307 1.00 34.81 87 CYS A C 1
ATOM 702 O O . CYS A 1 87 ? 33.149 7.700 -28.098 1.00 34.81 87 CYS A O 1
ATOM 704 N N . SER A 1 88 ? 34.433 7.767 -29.941 1.00 41.44 88 SER A N 1
ATOM 705 C CA . SER A 1 88 ? 35.732 7.862 -29.285 1.00 41.44 88 SER A CA 1
ATOM 706 C C . SER A 1 88 ? 36.300 9.240 -29.601 1.00 41.44 88 SER A C 1
ATOM 708 O O . SER A 1 88 ? 36.809 9.441 -30.700 1.00 41.44 88 SER A O 1
ATOM 710 N N . SER A 1 89 ? 36.203 10.181 -28.659 1.00 43.81 89 SER A N 1
ATOM 711 C CA . SER A 1 89 ? 37.327 11.021 -28.210 1.00 43.81 89 SER A CA 1
ATOM 712 C C . SER A 1 89 ? 36.867 12.111 -27.239 1.00 43.81 89 SER A C 1
ATOM 714 O O . SER A 1 89 ? 36.185 13.056 -27.608 1.00 43.81 89 SER A O 1
ATOM 716 N N . GLN A 1 90 ? 37.351 11.961 -26.005 1.00 47.44 90 GLN A N 1
ATOM 717 C CA . GLN A 1 90 ? 37.853 13.026 -25.133 1.00 47.44 90 GLN A CA 1
ATOM 718 C C . GLN A 1 90 ? 36.867 14.128 -24.716 1.00 47.44 90 GLN A C 1
ATOM 720 O O . GLN A 1 90 ? 36.887 15.245 -25.223 1.00 47.44 90 GLN A O 1
ATOM 725 N N . ILE A 1 91 ? 36.121 13.843 -23.646 1.00 41.91 91 ILE A N 1
ATOM 726 C CA . ILE A 1 91 ? 35.712 14.878 -22.695 1.00 41.91 91 ILE A CA 1
ATOM 727 C C . ILE A 1 91 ? 36.673 14.825 -21.507 1.00 41.91 91 ILE A C 1
ATOM 729 O O . ILE A 1 91 ? 36.916 13.775 -20.912 1.00 41.91 91 ILE A O 1
ATOM 733 N N . LEU A 1 92 ? 37.251 15.996 -21.258 1.00 37.94 92 LEU A N 1
ATOM 734 C CA . LEU A 1 92 ? 38.131 16.400 -20.174 1.00 37.94 92 LEU A CA 1
ATOM 735 C C . LEU A 1 92 ? 37.927 15.634 -18.860 1.00 37.94 92 LEU A C 1
ATOM 737 O O . LEU A 1 92 ? 36.827 15.547 -18.318 1.00 37.94 92 LEU A O 1
ATOM 741 N N . MET A 1 93 ? 39.048 15.201 -18.284 1.00 40.75 93 MET A N 1
ATOM 742 C CA . MET A 1 93 ? 39.143 14.882 -16.868 1.00 40.75 93 MET A CA 1
ATOM 743 C C . MET A 1 93 ? 38.723 16.093 -16.023 1.00 40.75 93 MET A C 1
ATOM 745 O O . MET A 1 93 ? 39.452 17.079 -15.951 1.00 40.75 93 MET A O 1
ATOM 749 N N . SER A 1 94 ? 37.619 15.979 -15.289 1.00 32.50 94 SER A N 1
ATOM 750 C CA . SER A 1 94 ? 37.460 16.666 -14.006 1.00 32.50 94 SER A CA 1
ATOM 751 C C . SER A 1 94 ? 37.421 15.611 -12.911 1.00 32.50 94 SER A C 1
ATOM 753 O O . SER A 1 94 ? 36.398 14.997 -12.611 1.00 32.50 94 SER A O 1
ATOM 755 N N . LYS A 1 95 ? 38.597 15.362 -12.346 1.00 40.69 95 LYS A N 1
ATOM 756 C CA . LYS A 1 95 ? 38.779 14.550 -11.154 1.00 40.69 95 LYS A CA 1
ATOM 757 C C . LYS A 1 95 ? 38.377 15.403 -9.951 1.00 40.69 95 LYS A C 1
ATOM 759 O O . LYS A 1 95 ? 39.188 16.193 -9.488 1.00 40.69 95 LYS A O 1
ATOM 764 N N . THR A 1 96 ? 37.174 15.194 -9.424 1.00 29.52 96 THR A N 1
ATOM 765 C CA . THR A 1 96 ? 36.877 15.494 -8.018 1.00 29.52 96 THR A CA 1
ATOM 766 C C . THR A 1 96 ? 36.143 14.308 -7.424 1.00 29.52 96 THR A C 1
ATOM 768 O O . THR A 1 96 ? 34.972 14.059 -7.681 1.00 29.52 96 THR A O 1
ATOM 771 N N . SER A 1 97 ? 36.912 13.547 -6.657 1.00 37.06 97 SER A N 1
ATOM 772 C CA . SER A 1 97 ? 36.469 12.474 -5.788 1.00 37.06 97 SER A CA 1
ATOM 773 C C . SER A 1 97 ? 35.652 13.049 -4.632 1.00 37.06 97 SER A C 1
ATOM 775 O O . SER A 1 97 ? 36.217 13.658 -3.726 1.00 37.06 97 SER A O 1
ATOM 777 N N . SER A 1 98 ? 34.358 12.760 -4.608 1.00 34.56 98 SER A N 1
ATOM 778 C CA . SER A 1 98 ? 33.627 12.461 -3.377 1.00 34.56 98 SER A CA 1
ATOM 779 C C . SER A 1 98 ? 32.641 11.334 -3.690 1.00 34.56 98 SER A C 1
ATOM 781 O O . SER A 1 98 ? 32.047 11.279 -4.763 1.00 34.56 98 SER A O 1
ATOM 783 N N . GLN A 1 99 ? 32.572 10.350 -2.799 1.00 35.75 99 GLN A N 1
ATOM 784 C CA . GLN A 1 99 ? 31.793 9.126 -2.961 1.00 35.75 99 GLN A CA 1
ATOM 785 C C . GLN A 1 99 ? 30.301 9.459 -3.129 1.00 35.75 99 GLN A C 1
ATOM 787 O O . GLN A 1 99 ? 29.619 9.759 -2.154 1.00 35.75 99 GLN A O 1
ATOM 792 N N . GLN A 1 100 ? 29.797 9.401 -4.363 1.00 33.22 100 GLN A N 1
ATOM 793 C CA . GLN A 1 100 ? 28.368 9.454 -4.654 1.00 33.22 100 GLN A CA 1
ATOM 794 C C . GLN A 1 100 ? 27.742 8.099 -4.315 1.00 33.22 100 GLN A C 1
ATOM 796 O O . GLN A 1 100 ? 27.993 7.091 -4.979 1.00 33.22 100 GLN A O 1
ATOM 801 N N . ALA A 1 101 ? 26.906 8.086 -3.276 1.00 41.97 101 ALA A N 1
ATOM 802 C CA . ALA A 1 101 ? 25.813 7.132 -3.186 1.00 41.97 101 ALA A CA 1
ATOM 803 C C . ALA A 1 101 ? 25.049 7.189 -4.517 1.00 41.97 101 ALA A C 1
ATOM 805 O O . ALA A 1 101 ? 24.751 8.275 -5.009 1.00 41.97 101 ALA A O 1
ATOM 806 N N . VAL A 1 102 ? 24.802 6.039 -5.144 1.00 50.16 102 VAL A N 1
ATOM 807 C CA . VAL A 1 102 ? 24.047 5.985 -6.401 1.00 50.16 102 VAL A CA 1
ATOM 808 C C . VAL A 1 102 ? 22.598 6.333 -6.069 1.00 50.16 102 VAL A C 1
ATOM 810 O O . VAL A 1 102 ? 21.816 5.451 -5.722 1.00 50.16 102 VAL A O 1
ATOM 813 N N . GLU A 1 103 ? 22.280 7.624 -6.108 1.00 56.56 103 GLU A N 1
ATOM 814 C CA . GLU A 1 103 ? 20.943 8.171 -5.915 1.00 56.56 103 GLU A CA 1
ATOM 815 C C . GLU A 1 103 ? 20.088 7.752 -7.115 1.00 56.56 103 GLU A C 1
ATOM 817 O O . GLU A 1 103 ? 20.324 8.165 -8.253 1.00 56.56 103 GLU A O 1
ATOM 822 N N . ARG A 1 104 ? 19.142 6.836 -6.887 1.00 77.06 104 ARG A N 1
ATOM 823 C CA . ARG A 1 104 ? 18.206 6.383 -7.924 1.00 77.06 104 ARG A CA 1
ATOM 824 C C . ARG A 1 104 ? 16.870 7.068 -7.716 1.00 77.06 104 ARG A C 1
ATOM 826 O O . ARG A 1 104 ? 16.208 6.839 -6.708 1.00 77.06 104 ARG A O 1
ATOM 833 N N . GLU A 1 105 ? 16.459 7.874 -8.681 1.00 83.25 105 GLU A N 1
ATOM 834 C CA . GLU A 1 105 ? 15.172 8.557 -8.637 1.00 83.25 105 GLU A CA 1
ATOM 835 C C . GLU A 1 105 ? 14.088 7.751 -9.365 1.00 83.25 105 GLU A C 1
ATOM 837 O O . GLU A 1 105 ? 14.307 7.218 -10.452 1.00 83.25 105 GLU A O 1
ATOM 842 N N . VAL A 1 106 ? 12.902 7.670 -8.764 1.00 84.38 106 VAL A N 1
ATOM 843 C CA . VAL A 1 106 ? 11.693 7.077 -9.346 1.00 84.38 106 VAL A CA 1
ATOM 844 C C . VAL A 1 106 ? 10.574 8.106 -9.232 1.00 84.38 106 VAL A C 1
ATOM 846 O O . VAL A 1 106 ? 10.363 8.683 -8.169 1.00 84.38 106 VAL A O 1
ATOM 849 N N . GLN A 1 107 ? 9.838 8.354 -10.309 1.00 85.12 107 GLN A N 1
ATOM 850 C CA . GLN A 1 107 ? 8.688 9.255 -10.263 1.00 85.12 107 GLN A CA 1
ATOM 851 C C . GLN A 1 107 ? 7.429 8.494 -9.831 1.00 85.12 107 GLN A C 1
ATOM 853 O O . GLN A 1 107 ? 7.154 7.399 -10.324 1.00 85.12 107 GLN A O 1
ATOM 858 N N . PHE A 1 108 ? 6.678 9.058 -8.887 1.00 81.38 108 PHE A N 1
ATOM 859 C CA . PHE A 1 108 ? 5.442 8.472 -8.382 1.00 81.38 108 PHE A CA 1
ATOM 860 C C . PHE A 1 108 ? 4.276 8.693 -9.348 1.00 81.38 108 PHE A C 1
ATOM 862 O O . PHE A 1 108 ? 4.024 9.811 -9.794 1.00 81.38 108 PHE A O 1
ATOM 869 N N . PHE A 1 109 ? 3.516 7.620 -9.574 1.00 77.50 109 PHE A N 1
ATOM 870 C CA . PHE A 1 109 ? 2.225 7.619 -10.257 1.00 77.50 109 PHE A CA 1
ATOM 871 C C . PHE A 1 109 ? 1.308 6.600 -9.567 1.00 77.50 109 PHE A C 1
ATOM 873 O O . PHE A 1 109 ? 1.780 5.542 -9.154 1.00 77.50 109 PHE A O 1
ATOM 880 N N . ASP A 1 110 ? -0.001 6.859 -9.477 1.00 73.44 110 ASP A N 1
ATOM 881 C CA . ASP A 1 110 ? -0.965 5.905 -8.891 1.00 73.44 110 ASP A CA 1
ATOM 882 C C . ASP A 1 110 ? -1.313 4.765 -9.873 1.00 73.44 110 ASP A C 1
ATOM 884 O O . ASP A 1 110 ? -2.452 4.592 -10.305 1.00 73.44 110 ASP A O 1
ATOM 888 N N . SER A 1 111 ? -0.300 4.001 -10.287 1.00 79.75 111 SER A N 1
ATOM 889 C CA . SER A 1 111 ? -0.418 2.896 -11.245 1.00 79.75 111 SER A CA 1
ATOM 890 C C . SER A 1 111 ? 0.521 1.742 -10.894 1.00 79.75 111 SER A C 1
ATOM 892 O O . SER A 1 111 ? 1.476 1.914 -10.138 1.00 79.75 111 SER A O 1
ATOM 894 N N . ASP A 1 112 ? 0.276 0.565 -11.473 1.00 77.50 112 ASP A N 1
ATOM 895 C CA . ASP A 1 112 ? 1.102 -0.631 -11.245 1.00 77.50 112 ASP A CA 1
ATOM 896 C C . ASP A 1 112 ? 2.548 -0.449 -11.755 1.00 77.50 112 ASP A C 1
ATOM 898 O O . ASP A 1 112 ? 3.481 -1.016 -11.191 1.00 77.50 112 ASP A O 1
ATOM 902 N N . ILE A 1 113 ? 2.754 0.423 -12.751 1.00 80.75 113 ILE A N 1
ATOM 903 C CA . ILE A 1 113 ? 4.071 0.746 -13.329 1.00 80.75 113 ILE A CA 1
ATOM 904 C C . ILE A 1 113 ? 5.009 1.336 -12.268 1.00 80.75 113 ILE A C 1
ATOM 906 O O . ILE A 1 113 ? 6.201 1.025 -12.234 1.00 80.75 113 ILE A O 1
ATOM 910 N N . PHE A 1 114 ? 4.471 2.171 -11.372 1.00 85.75 114 PHE A N 1
ATOM 911 C CA . PHE A 1 114 ? 5.244 2.722 -10.263 1.00 85.75 114 PHE A CA 1
ATOM 912 C C . PHE A 1 114 ? 5.725 1.615 -9.321 1.00 85.75 114 PHE A C 1
ATOM 914 O O . PHE A 1 114 ? 6.902 1.584 -8.958 1.00 85.75 114 PHE A O 1
ATOM 921 N N . ASP A 1 115 ? 4.831 0.694 -8.951 1.00 84.56 115 ASP A N 1
ATOM 922 C CA . ASP A 1 115 ? 5.158 -0.379 -8.017 1.00 84.56 115 ASP A CA 1
ATOM 923 C C . ASP A 1 115 ? 6.227 -1.324 -8.602 1.00 84.56 115 ASP A C 1
ATOM 925 O O . ASP A 1 115 ? 7.153 -1.721 -7.893 1.00 84.56 115 ASP A O 1
ATOM 929 N N . GLU A 1 116 ? 6.163 -1.634 -9.899 1.00 84.62 116 GLU A N 1
ATOM 930 C CA . GLU A 1 116 ? 7.187 -2.425 -10.599 1.00 84.62 116 GLU A CA 1
ATOM 931 C C . GLU A 1 116 ? 8.544 -1.707 -10.653 1.00 84.62 116 GLU A C 1
ATOM 933 O O . GLU A 1 116 ? 9.576 -2.296 -10.310 1.00 84.62 116 GLU A O 1
ATOM 938 N N . SER A 1 117 ? 8.549 -0.421 -11.023 1.00 84.56 117 SER A N 1
ATOM 939 C CA . SER A 1 117 ? 9.771 0.387 -11.096 1.00 84.56 117 SER A CA 1
ATOM 940 C C . SER A 1 117 ? 10.444 0.515 -9.730 1.00 84.56 117 SER A C 1
ATOM 942 O O . SER A 1 117 ? 11.660 0.344 -9.616 1.00 84.56 117 SER A O 1
ATOM 944 N N . LEU A 1 118 ? 9.672 0.797 -8.678 1.00 87.50 118 LEU A N 1
ATOM 945 C CA . LEU A 1 118 ? 10.205 0.928 -7.325 1.00 87.50 118 LEU A CA 1
ATOM 946 C C . LEU A 1 118 ? 10.716 -0.419 -6.794 1.00 87.50 118 LEU A C 1
ATOM 948 O O . LEU A 1 118 ? 11.806 -0.479 -6.221 1.00 87.50 118 LEU A O 1
ATOM 952 N N . SER A 1 119 ? 9.980 -1.507 -7.040 1.00 86.94 119 SER A N 1
ATOM 953 C CA . SER A 1 119 ? 10.400 -2.867 -6.687 1.00 86.94 119 SER A CA 1
ATOM 954 C C . SER A 1 119 ? 11.753 -3.225 -7.305 1.00 86.94 119 SER A C 1
ATOM 956 O O . SER A 1 119 ? 12.666 -3.657 -6.596 1.00 86.94 119 SER A O 1
ATOM 958 N N . SER A 1 120 ? 11.920 -2.970 -8.604 1.00 84.12 120 SER A N 1
ATOM 959 C CA . SER A 1 120 ? 13.173 -3.212 -9.328 1.00 84.12 120 SER A CA 1
ATOM 960 C C . SER A 1 120 ? 14.333 -2.358 -8.791 1.00 84.12 120 SER A C 1
ATOM 962 O O . SER A 1 120 ? 15.424 -2.870 -8.504 1.00 84.12 120 SER A O 1
ATOM 964 N N . SER A 1 121 ? 14.100 -1.062 -8.559 1.00 85.88 121 SER A N 1
ATOM 965 C CA . SER A 1 121 ? 15.110 -0.137 -8.019 1.00 85.88 121 SER A CA 1
ATOM 966 C C . SER A 1 121 ? 15.585 -0.523 -6.615 1.00 85.88 121 SER A C 1
ATOM 968 O O . SER A 1 121 ? 16.784 -0.474 -6.331 1.00 85.88 121 SER A O 1
ATOM 970 N N . LEU A 1 122 ? 14.672 -0.967 -5.750 1.00 86.69 122 LEU A N 1
ATOM 971 C CA .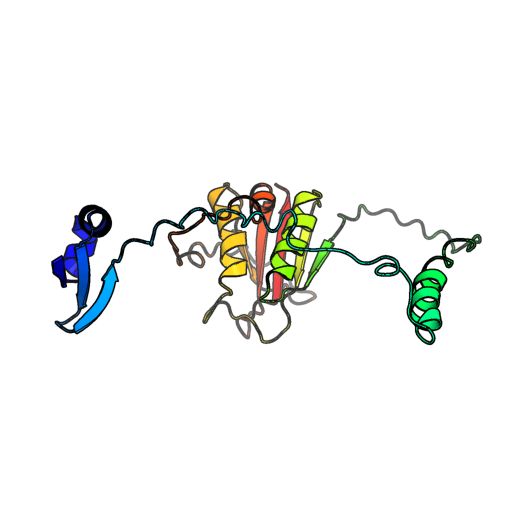 LEU A 1 122 ? 15.003 -1.459 -4.411 1.00 86.69 122 LEU A CA 1
ATOM 972 C C . LEU A 1 122 ? 15.670 -2.843 -4.457 1.00 86.69 122 LEU A C 1
ATOM 974 O O . LEU A 1 122 ? 16.609 -3.108 -3.699 1.00 86.69 122 LEU A O 1
ATOM 978 N N . GLY A 1 123 ? 15.211 -3.727 -5.348 1.00 84.38 123 GLY A N 1
ATOM 979 C CA . GLY A 1 123 ? 15.733 -5.086 -5.518 1.00 84.38 123 GLY A CA 1
ATOM 980 C C . GLY A 1 123 ? 17.157 -5.119 -6.073 1.00 84.38 123 GLY A C 1
ATOM 981 O O . GLY A 1 123 ? 17.947 -5.982 -5.700 1.00 84.38 123 GLY A O 1
ATOM 982 N N . SER A 1 124 ? 17.521 -4.126 -6.884 1.00 82.56 124 SER A N 1
ATOM 983 C CA . SER A 1 124 ? 18.878 -3.933 -7.411 1.00 82.56 124 SER A CA 1
ATOM 984 C C . SER A 1 124 ? 19.870 -3.344 -6.392 1.00 82.56 124 SER A C 1
ATOM 986 O O . SER A 1 124 ? 21.015 -3.056 -6.743 1.00 82.56 124 SER A O 1
ATOM 988 N N . GLY A 1 125 ? 19.458 -3.157 -5.131 1.00 76.69 125 GLY A N 1
ATOM 989 C CA . GLY A 1 125 ? 20.365 -2.979 -3.993 1.00 76.69 125 GLY A CA 1
ATOM 990 C C . GLY A 1 125 ? 21.027 -1.606 -3.843 1.00 76.69 125 GLY A C 1
ATOM 991 O O . GLY A 1 125 ? 22.092 -1.543 -3.222 1.00 76.69 125 GLY A O 1
ATOM 992 N N . GLY A 1 126 ? 20.430 -0.543 -4.393 1.00 78.69 126 GLY A N 1
ATOM 993 C CA . GLY A 1 126 ? 20.911 0.835 -4.226 1.00 78.69 126 GLY A CA 1
ATOM 994 C C . GLY A 1 126 ? 20.998 1.250 -2.752 1.00 78.69 126 GLY A C 1
ATOM 995 O O . GLY A 1 126 ? 20.255 0.747 -1.915 1.00 78.69 126 GLY A O 1
ATOM 996 N N . SER A 1 127 ? 21.931 2.141 -2.411 1.00 78.88 127 SER A N 1
ATOM 997 C CA . SER A 1 127 ? 22.059 2.663 -1.041 1.00 78.88 127 SER A CA 1
ATOM 998 C C . SER A 1 127 ? 20.916 3.611 -0.678 1.00 78.88 127 SER A C 1
ATOM 1000 O O . SER A 1 127 ? 20.508 3.662 0.482 1.00 78.88 127 SER A O 1
ATOM 1002 N N . GLU A 1 128 ? 20.391 4.321 -1.678 1.00 84.00 128 GLU A N 1
ATOM 1003 C CA . GLU A 1 128 ? 19.334 5.312 -1.535 1.00 84.00 128 GLU A CA 1
ATOM 1004 C C . GLU A 1 128 ? 18.470 5.358 -2.803 1.00 84.00 128 GLU A C 1
ATOM 1006 O O . GLU A 1 128 ? 18.990 5.364 -3.923 1.00 84.00 128 GLU A O 1
ATOM 1011 N N . ILE A 1 129 ? 17.149 5.333 -2.631 1.00 86.94 129 ILE A N 1
ATOM 1012 C CA . ILE A 1 129 ? 16.173 5.452 -3.718 1.00 86.94 129 ILE A CA 1
ATOM 1013 C C . ILE A 1 129 ? 15.167 6.546 -3.351 1.00 86.94 129 ILE A C 1
ATOM 1015 O O . ILE A 1 129 ? 14.516 6.456 -2.311 1.00 86.94 129 ILE A O 1
ATOM 1019 N N . THR A 1 130 ? 14.983 7.534 -4.224 1.00 87.62 130 THR A N 1
ATOM 1020 C CA . THR A 1 130 ? 14.072 8.668 -4.013 1.00 87.62 130 THR A CA 1
ATOM 1021 C C . THR A 1 130 ? 12.836 8.541 -4.898 1.00 87.62 130 THR A C 1
ATOM 1023 O O . THR A 1 130 ? 12.929 8.616 -6.119 1.00 87.62 130 THR A O 1
ATOM 1026 N N . ALA A 1 131 ? 11.660 8.389 -4.289 1.00 86.44 131 ALA A N 1
ATOM 1027 C CA . ALA A 1 131 ? 10.370 8.441 -4.965 1.00 86.44 131 ALA A CA 1
ATOM 1028 C C . ALA A 1 131 ? 9.831 9.883 -4.969 1.00 86.44 131 ALA A C 1
ATOM 1030 O O . ALA A 1 131 ? 9.353 10.360 -3.937 1.00 86.44 131 ALA A O 1
ATOM 1031 N N . LYS A 1 132 ? 9.918 10.585 -6.105 1.00 87.81 132 LYS A N 1
ATOM 1032 C CA . LYS A 1 132 ? 9.419 11.963 -6.270 1.00 87.81 132 LYS A CA 1
ATOM 1033 C C . LYS A 1 132 ? 7.913 11.962 -6.489 1.00 87.81 132 LYS A C 1
ATOM 1035 O O . LYS A 1 132 ? 7.436 11.298 -7.406 1.00 87.81 132 LYS A O 1
ATOM 1040 N N . ILE A 1 133 ? 7.178 12.713 -5.679 1.00 82.25 133 ILE A N 1
ATOM 1041 C CA . ILE A 1 133 ? 5.727 12.841 -5.801 1.00 82.25 133 ILE A CA 1
ATOM 1042 C C . ILE A 1 133 ? 5.433 14.112 -6.596 1.00 82.25 133 ILE A C 1
ATOM 1044 O O . ILE A 1 133 ? 5.898 15.173 -6.191 1.00 82.25 133 ILE A O 1
ATOM 1048 N N . PRO A 1 134 ? 4.719 14.025 -7.736 1.00 74.75 134 PRO A N 1
ATOM 1049 C CA . PRO A 1 134 ? 4.324 15.209 -8.479 1.00 74.75 134 PRO A CA 1
ATOM 1050 C C . PRO A 1 134 ? 3.510 16.145 -7.592 1.00 74.75 134 PRO A C 1
ATOM 1052 O O . PRO A 1 134 ? 2.594 15.698 -6.882 1.00 74.75 134 PRO A O 1
ATOM 1055 N N . ASP A 1 135 ? 3.848 17.429 -7.675 1.00 60.59 135 ASP A N 1
ATOM 1056 C CA . ASP A 1 135 ? 3.144 18.487 -6.973 1.00 60.59 135 ASP A CA 1
ATOM 1057 C C . ASP A 1 135 ? 1.634 18.356 -7.238 1.00 60.59 135 ASP A C 1
ATOM 1059 O O . ASP A 1 135 ? 1.192 18.029 -8.337 1.00 60.59 135 ASP A O 1
ATOM 1063 N N . GLU A 1 136 ? 0.860 18.564 -6.174 1.00 60.31 136 GLU A N 1
ATOM 1064 C CA . GLU A 1 136 ? -0.614 18.591 -6.080 1.00 60.31 136 GLU A CA 1
ATOM 1065 C C . GLU A 1 136 ? -1.327 17.270 -5.750 1.00 60.31 136 GLU A C 1
ATOM 1067 O O . GLU A 1 136 ? -2.504 17.296 -5.396 1.00 60.31 136 GLU A O 1
ATOM 1072 N N . THR A 1 137 ? -0.648 16.119 -5.753 1.00 57.19 137 THR A N 1
ATOM 1073 C CA . THR A 1 137 ? -1.361 14.825 -5.647 1.00 57.19 137 THR A CA 1
ATOM 1074 C C . THR A 1 137 ? -1.512 14.249 -4.235 1.00 57.19 137 THR A C 1
ATOM 1076 O O . THR A 1 137 ? -2.423 13.451 -4.004 1.00 57.19 137 THR A O 1
ATOM 1079 N N . VAL A 1 138 ? -0.656 14.624 -3.272 1.00 63.81 138 VAL A N 1
ATOM 1080 C CA . VAL A 1 138 ? -0.607 13.959 -1.955 1.00 63.81 138 VAL A CA 1
ATOM 1081 C C . VAL A 1 138 ? -0.441 14.942 -0.798 1.00 63.81 138 VAL A C 1
ATOM 1083 O O . VAL A 1 138 ? 0.530 15.693 -0.727 1.00 63.81 138 VAL A O 1
ATOM 1086 N N . ARG A 1 139 ? -1.355 14.866 0.174 1.00 63.81 139 ARG A N 1
ATOM 1087 C CA . ARG A 1 139 ? -1.288 15.580 1.458 1.00 63.81 139 ARG A CA 1
ATOM 1088 C C . ARG A 1 139 ? -1.247 14.594 2.616 1.00 63.81 139 ARG A C 1
ATOM 1090 O O . ARG A 1 139 ? -1.989 13.612 2.604 1.00 63.81 139 ARG A O 1
ATOM 1097 N N . ILE A 1 140 ? -0.440 14.888 3.637 1.00 62.50 140 ILE A N 1
ATOM 1098 C CA . ILE A 1 140 ? -0.334 14.052 4.847 1.00 62.50 140 ILE A CA 1
ATOM 1099 C C . ILE A 1 140 ? -1.682 13.942 5.579 1.00 62.50 140 ILE A C 1
ATOM 1101 O O . ILE A 1 140 ? -1.991 12.899 6.146 1.00 62.50 140 ILE A O 1
ATOM 1105 N N . THR A 1 141 ? -2.490 15.004 5.567 1.00 57.66 141 THR A N 1
ATOM 1106 C CA . THR A 1 141 ? -3.671 15.146 6.434 1.00 57.66 141 THR A CA 1
ATOM 1107 C C . THR A 1 141 ? -4.996 14.695 5.820 1.00 57.66 141 THR A C 1
ATOM 1109 O O . THR A 1 141 ? -5.999 14.689 6.525 1.00 57.66 141 THR A O 1
ATOM 1112 N N . GLU A 1 142 ? -5.041 14.340 4.533 1.00 61.94 142 GLU A N 1
ATOM 1113 C CA . GLU A 1 142 ? -6.308 14.048 3.842 1.00 61.94 142 GLU A CA 1
ATOM 1114 C C . GLU A 1 142 ? -6.382 12.604 3.345 1.00 61.94 142 GLU A C 1
ATOM 1116 O O . GLU A 1 142 ? -7.145 11.792 3.869 1.00 61.94 142 GLU A O 1
ATOM 1121 N N . LYS A 1 143 ? -5.603 12.264 2.314 1.00 60.19 143 LYS A N 1
ATOM 1122 C CA . LYS A 1 143 ? -5.655 10.943 1.688 1.00 60.19 143 LYS A CA 1
ATOM 1123 C C . LYS A 1 143 ? -4.284 10.564 1.159 1.00 60.19 143 LYS A C 1
ATOM 1125 O O . LYS A 1 143 ? -3.928 10.855 0.021 1.00 60.19 143 LYS A O 1
ATOM 1130 N N . PHE A 1 144 ? -3.520 9.887 2.003 1.00 68.06 144 PHE A N 1
ATOM 1131 C CA . PHE A 1 144 ? -2.266 9.288 1.584 1.00 68.06 144 PHE A CA 1
ATOM 1132 C C . PHE A 1 144 ? -2.531 8.125 0.601 1.00 68.06 144 PHE A C 1
ATOM 1134 O O . PHE A 1 144 ? -3.435 7.316 0.854 1.00 68.06 144 PHE A O 1
ATOM 1141 N N . PRO A 1 145 ? -1.803 8.015 -0.528 1.00 74.75 145 PRO A N 1
ATOM 1142 C CA . PRO A 1 145 ? -2.018 6.946 -1.495 1.00 74.75 145 PRO A CA 1
ATOM 1143 C C . PRO A 1 145 ? -1.847 5.565 -0.865 1.00 74.75 145 PRO A C 1
ATOM 1145 O O . PRO A 1 145 ? -0.787 5.234 -0.332 1.00 74.75 145 PRO A O 1
ATOM 1148 N N . LYS A 1 146 ? -2.870 4.712 -1.005 1.00 77.44 146 LYS A N 1
ATOM 1149 C CA . LYS A 1 146 ? -2.863 3.343 -0.459 1.00 77.44 146 LYS A CA 1
ATOM 1150 C C . LYS A 1 146 ? -1.663 2.519 -0.933 1.00 77.44 146 LYS A C 1
ATOM 1152 O O . LYS A 1 146 ? -1.199 1.646 -0.211 1.00 77.44 146 LYS A O 1
ATOM 1157 N N . ARG A 1 147 ? -1.167 2.764 -2.151 1.00 82.00 147 ARG A N 1
ATOM 1158 C CA . ARG A 1 147 ? 0.011 2.066 -2.691 1.00 82.00 147 ARG A CA 1
ATOM 1159 C C . ARG A 1 147 ? 1.274 2.405 -1.910 1.00 82.00 147 ARG A C 1
ATOM 1161 O O . ARG A 1 147 ? 1.997 1.504 -1.503 1.00 82.00 147 ARG A O 1
ATOM 1168 N N . LEU A 1 148 ? 1.509 3.689 -1.652 1.00 81.88 148 LEU A N 1
ATOM 1169 C CA . LEU A 1 148 ? 2.681 4.148 -0.912 1.00 81.88 148 LEU A CA 1
ATOM 1170 C C . LEU A 1 148 ? 2.640 3.671 0.546 1.00 81.88 148 LEU A C 1
ATOM 1172 O O . LEU A 1 148 ? 3.661 3.257 1.090 1.00 81.88 148 LEU A O 1
ATOM 1176 N N . ASP A 1 149 ? 1.446 3.618 1.133 1.00 79.94 149 ASP A N 1
ATOM 1177 C CA . ASP A 1 149 ? 1.224 3.037 2.459 1.00 79.94 149 ASP A CA 1
ATOM 1178 C C . ASP A 1 149 ? 1.674 1.565 2.537 1.00 79.94 149 ASP A C 1
ATOM 1180 O O . ASP A 1 149 ? 2.371 1.181 3.475 1.00 79.94 149 ASP A O 1
ATOM 1184 N N . LYS A 1 150 ? 1.409 0.747 1.504 1.00 83.56 150 LYS A N 1
ATOM 1185 C CA . LYS A 1 150 ? 1.908 -0.644 1.445 1.00 83.56 150 LYS A CA 1
ATOM 1186 C C . LYS A 1 150 ? 3.436 -0.715 1.493 1.00 83.56 150 LYS A C 1
ATOM 1188 O O . LYS A 1 150 ? 3.988 -1.577 2.179 1.00 83.56 150 LYS A O 1
ATOM 1193 N N . TRP A 1 151 ? 4.130 0.181 0.791 1.00 86.62 151 TRP A N 1
ATOM 1194 C CA . TRP A 1 151 ? 5.594 0.240 0.815 1.00 86.62 151 TRP A CA 1
ATOM 1195 C C . TRP A 1 151 ? 6.123 0.575 2.215 1.00 86.62 151 TRP A C 1
ATOM 1197 O O . TRP A 1 151 ? 6.994 -0.131 2.731 1.00 86.62 151 TRP A O 1
ATOM 1207 N N . LEU A 1 152 ? 5.553 1.593 2.866 1.00 84.44 152 LEU A N 1
ATOM 1208 C CA . LEU A 1 152 ? 5.917 1.986 4.233 1.00 84.44 152 LEU A CA 1
ATOM 1209 C C . LEU A 1 152 ? 5.569 0.898 5.261 1.00 84.44 152 LEU A C 1
ATOM 1211 O O . LEU A 1 152 ? 6.340 0.635 6.188 1.00 84.44 152 LEU A O 1
ATOM 1215 N N . TYR A 1 153 ? 4.450 0.202 5.068 1.00 82.19 153 TYR A N 1
ATOM 1216 C CA . TYR A 1 153 ? 4.058 -0.940 5.885 1.00 82.19 153 TYR A CA 1
ATOM 1217 C C . TYR A 1 153 ? 5.095 -2.066 5.825 1.00 82.19 153 TYR A C 1
ATOM 1219 O O . TYR A 1 153 ? 5.452 -2.636 6.861 1.00 82.19 153 TYR A O 1
ATOM 1227 N N . MET A 1 154 ? 5.617 -2.380 4.635 1.00 83.38 154 MET A N 1
ATOM 1228 C CA . MET A 1 154 ? 6.644 -3.414 4.487 1.00 83.38 154 MET A CA 1
ATOM 1229 C C . MET A 1 154 ? 7.950 -3.028 5.179 1.00 83.38 154 MET A C 1
ATOM 1231 O O . MET A 1 154 ? 8.570 -3.891 5.803 1.00 83.38 154 MET A O 1
ATOM 1235 N N . VAL A 1 155 ? 8.327 -1.749 5.148 1.00 82.69 155 VAL A N 1
ATOM 1236 C CA . VAL A 1 155 ? 9.456 -1.220 5.928 1.00 82.69 155 VAL A CA 1
ATOM 1237 C C . VAL A 1 155 ? 9.215 -1.443 7.425 1.00 82.69 155 VAL A C 1
ATOM 1239 O O . VAL A 1 155 ? 10.003 -2.141 8.072 1.00 82.69 155 VAL A O 1
ATOM 1242 N N . LYS A 1 156 ? 8.092 -0.946 7.964 1.00 80.12 156 LYS A N 1
ATOM 1243 C CA . LYS A 1 156 ? 7.755 -1.027 9.399 1.00 80.12 156 LYS A CA 1
ATOM 1244 C C . LYS A 1 156 ? 7.669 -2.469 9.902 1.00 80.12 156 LYS A C 1
ATOM 1246 O O . LYS A 1 156 ? 8.303 -2.819 10.896 1.00 80.12 156 LYS A O 1
ATOM 1251 N N . THR A 1 157 ? 6.944 -3.331 9.189 1.00 79.69 157 THR A N 1
ATOM 1252 C CA . THR A 1 157 ? 6.736 -4.742 9.571 1.00 79.69 157 THR A CA 1
ATOM 1253 C C . THR A 1 157 ? 8.038 -5.544 9.557 1.00 79.69 157 THR A C 1
ATOM 1255 O O . THR A 1 157 ? 8.180 -6.521 10.287 1.00 79.69 157 THR A O 1
ATOM 1258 N N . ASN A 1 158 ? 9.032 -5.106 8.780 1.00 80.06 158 ASN A N 1
ATOM 1259 C CA . ASN A 1 158 ? 10.347 -5.739 8.713 1.00 80.06 158 ASN A CA 1
ATOM 1260 C C . ASN A 1 158 ? 11.400 -4.973 9.527 1.00 80.06 158 ASN A C 1
ATOM 1262 O O . ASN A 1 158 ? 12.588 -5.022 9.209 1.00 80.06 158 ASN A O 1
ATOM 1266 N N . LYS A 1 159 ? 10.976 -4.282 10.596 1.00 81.69 159 LYS A N 1
ATOM 1267 C CA . LYS A 1 159 ? 11.840 -3.562 11.552 1.00 81.69 159 LYS A CA 1
ATOM 1268 C C . LYS A 1 159 ? 12.641 -2.404 10.940 1.00 81.69 159 LYS A C 1
ATOM 1270 O O . LYS A 1 159 ? 13.674 -2.024 11.478 1.00 81.69 159 LYS A O 1
ATOM 1275 N N . GLY A 1 160 ? 12.222 -1.882 9.789 1.00 78.75 160 GLY A N 1
ATOM 1276 C CA . GLY A 1 160 ? 12.766 -0.640 9.244 1.00 78.75 160 GLY A CA 1
ATOM 1277 C C . GLY A 1 160 ? 12.119 0.575 9.886 1.00 78.75 160 GLY A C 1
ATOM 1278 O O . GLY A 1 160 ? 10.948 0.538 10.267 1.00 78.75 160 GLY A O 1
ATOM 1279 N N . ALA A 1 161 ? 12.893 1.646 10.019 1.00 78.44 161 ALA A N 1
ATOM 1280 C CA . ALA A 1 161 ? 12.386 2.918 10.503 1.00 78.44 161 ALA A CA 1
ATOM 1281 C C . ALA A 1 161 ? 11.581 3.603 9.393 1.00 78.44 161 ALA A C 1
ATOM 1283 O O . ALA A 1 161 ? 12.060 3.718 8.267 1.00 78.44 161 ALA A O 1
ATOM 1284 N N . VAL A 1 162 ? 10.381 4.079 9.725 1.00 79.25 162 VAL A N 1
ATOM 1285 C CA . VAL A 1 162 ? 9.613 5.003 8.885 1.00 79.25 162 VAL A CA 1
ATOM 1286 C C . VAL A 1 162 ? 9.591 6.347 9.601 1.00 79.25 162 VAL A C 1
ATOM 1288 O O . VAL A 1 162 ? 9.120 6.425 10.735 1.00 79.25 162 VAL A O 1
ATOM 1291 N N . ARG A 1 163 ? 10.149 7.380 8.973 1.00 76.44 163 ARG A N 1
ATOM 1292 C CA . ARG A 1 163 ? 10.260 8.738 9.517 1.00 76.44 163 ARG A CA 1
ATOM 1293 C C . ARG A 1 163 ? 9.508 9.723 8.645 1.00 76.44 163 ARG A C 1
ATOM 1295 O O . ARG A 1 163 ? 9.298 9.482 7.460 1.00 76.44 163 ARG A O 1
ATOM 1302 N N . ILE A 1 164 ? 9.120 10.837 9.248 1.00 73.94 164 ILE A N 1
ATOM 1303 C CA . ILE A 1 164 ? 8.439 11.927 8.564 1.00 73.94 164 ILE A CA 1
ATOM 1304 C C . ILE A 1 164 ? 9.181 13.198 8.913 1.00 73.94 164 ILE A C 1
ATOM 1306 O O . ILE A 1 164 ? 9.292 13.563 10.081 1.00 73.94 164 ILE A O 1
ATOM 1310 N N . GLU A 1 165 ? 9.720 13.841 7.893 1.00 73.69 165 GLU A N 1
ATOM 1311 C CA . GLU A 1 165 ? 10.569 15.010 8.026 1.00 73.69 165 GLU A CA 1
ATOM 1312 C C . GLU A 1 165 ? 9.995 16.131 7.169 1.00 73.69 165 GLU A C 1
ATOM 1314 O O . GLU A 1 165 ? 9.426 15.913 6.103 1.00 73.69 165 GLU A O 1
ATOM 1319 N N . ALA A 1 166 ? 10.104 17.361 7.651 1.00 73.38 166 ALA A N 1
ATOM 1320 C CA . ALA A 1 166 ? 9.820 18.493 6.791 1.00 73.38 166 ALA A CA 1
ATOM 1321 C C . ALA A 1 166 ? 10.948 18.640 5.768 1.00 73.38 166 ALA A C 1
ATOM 1323 O O . ALA A 1 166 ? 12.113 18.434 6.109 1.00 73.38 166 ALA A O 1
ATOM 1324 N N . GLU A 1 167 ? 10.606 19.048 4.549 1.00 72.62 167 GLU A N 1
ATOM 1325 C CA . GLU A 1 167 ? 11.591 19.422 3.540 1.00 72.62 167 GLU A CA 1
ATOM 1326 C C . GLU A 1 167 ? 12.557 20.456 4.151 1.00 72.62 167 GLU A C 1
ATOM 1328 O O . GLU A 1 167 ? 12.099 21.483 4.681 1.00 72.62 167 GLU A O 1
ATOM 1333 N N . PRO A 1 168 ? 13.877 20.198 4.153 1.00 64.44 168 PRO A N 1
ATOM 1334 C CA . PRO A 1 168 ? 14.832 21.189 4.607 1.00 64.44 168 PRO A CA 1
ATOM 1335 C C . PRO A 1 168 ? 14.743 22.377 3.650 1.00 64.44 168 PRO A C 1
ATOM 1337 O O . PRO A 1 168 ? 15.096 22.271 2.477 1.00 64.44 168 PRO A O 1
ATOM 1340 N N . ALA A 1 169 ? 14.241 23.516 4.137 1.00 55.19 169 ALA A N 1
ATOM 1341 C CA . ALA A 1 169 ? 14.311 24.757 3.380 1.00 55.19 169 ALA A CA 1
ATOM 1342 C C . ALA A 1 169 ? 15.778 24.970 2.992 1.00 55.19 169 ALA A C 1
ATOM 1344 O O . ALA A 1 169 ? 16.648 24.871 3.861 1.00 55.19 169 ALA A O 1
ATOM 1345 N N . SER A 1 170 ? 16.056 25.195 1.704 1.00 44.75 170 SER A N 1
ATOM 1346 C CA . SER A 1 170 ? 17.416 25.379 1.197 1.00 44.75 170 SER A CA 1
ATOM 1347 C C . SER A 1 170 ? 18.148 26.417 2.058 1.00 44.75 170 SER A C 1
ATOM 1349 O O . SER A 1 170 ? 17.844 27.606 1.983 1.00 44.75 170 SER A O 1
ATOM 1351 N N . GLY A 1 171 ? 19.063 25.954 2.915 1.00 48.97 171 GLY A N 1
ATOM 1352 C CA . GLY A 1 171 ? 19.843 26.798 3.823 1.00 48.97 171 GLY A CA 1
ATOM 1353 C C . GLY A 1 171 ? 19.411 26.874 5.297 1.00 48.97 171 GLY A C 1
ATOM 1354 O O . GLY A 1 171 ? 19.976 27.700 6.005 1.00 48.97 171 GLY A O 1
ATOM 1355 N N . ALA A 1 172 ? 18.483 26.053 5.804 1.00 41.41 172 ALA A N 1
ATOM 1356 C CA . ALA A 1 172 ? 18.112 26.072 7.228 1.00 41.41 172 ALA A CA 1
ATOM 1357 C C . ALA A 1 172 ? 18.557 24.813 7.993 1.00 41.41 172 ALA A C 1
ATOM 1359 O O . ALA A 1 172 ? 18.383 23.682 7.543 1.00 41.41 172 ALA A O 1
ATOM 1360 N N . GLU A 1 173 ? 19.145 25.063 9.163 1.00 39.09 173 GLU A N 1
ATOM 1361 C CA . GLU A 1 173 ? 19.792 24.139 10.093 1.00 39.09 173 GLU A CA 1
ATOM 1362 C C . GLU A 1 173 ? 18.976 22.885 10.434 1.00 39.09 173 GLU A C 1
ATOM 1364 O O . GLU A 1 173 ? 17.745 22.893 10.441 1.00 39.09 173 GLU A O 1
ATOM 1369 N N . LYS A 1 174 ? 19.710 21.811 10.764 1.00 45.62 174 LYS A N 1
ATOM 1370 C CA . LYS A 1 174 ? 19.225 20.506 11.241 1.00 45.62 174 LYS A CA 1
ATOM 1371 C C . LYS A 1 174 ? 18.190 20.671 12.363 1.00 45.62 174 LYS A C 1
ATOM 1373 O O . LYS A 1 174 ? 18.526 20.677 13.544 1.00 45.62 174 LYS A O 1
ATOM 1378 N N . GLY A 1 175 ? 16.924 20.788 11.979 1.00 40.47 175 GLY A N 1
ATOM 1379 C CA . GLY A 1 175 ? 15.791 20.748 12.888 1.00 40.47 175 GLY A CA 1
ATOM 1380 C C . GLY A 1 175 ? 15.616 19.341 13.450 1.00 40.47 175 GLY A C 1
ATOM 1381 O O . GLY A 1 175 ? 15.723 18.357 12.723 1.00 40.47 175 GLY A O 1
ATOM 1382 N N . MET A 1 176 ? 15.371 19.274 14.757 1.00 39.56 176 MET A N 1
ATOM 1383 C CA . MET A 1 176 ? 15.148 18.065 15.552 1.00 39.56 176 MET A CA 1
ATOM 1384 C C . MET A 1 176 ? 14.272 17.023 14.816 1.00 39.56 176 MET A C 1
ATOM 1386 O O . MET A 1 176 ? 13.170 17.376 14.385 1.00 39.56 176 MET A O 1
ATOM 1390 N N . PRO A 1 177 ? 14.697 15.750 14.688 1.00 41.69 177 PRO A N 1
ATOM 1391 C CA . PRO A 1 177 ? 13.881 14.716 14.061 1.00 41.69 177 PRO A CA 1
ATOM 1392 C C . PRO A 1 177 ? 12.652 14.421 14.933 1.00 41.69 177 PRO A C 1
ATOM 1394 O O . PRO A 1 177 ? 12.750 13.807 15.995 1.00 41.69 177 PRO A O 1
ATOM 1397 N N . GLY A 1 178 ? 11.483 14.886 14.491 1.00 42.06 178 GLY A N 1
ATOM 1398 C CA . GLY A 1 178 ? 10.198 14.570 15.104 1.00 42.06 178 GLY A CA 1
ATOM 1399 C C . GLY A 1 178 ? 9.767 13.156 14.726 1.00 42.06 178 GLY A C 1
ATOM 1400 O O . GLY A 1 178 ? 9.494 12.870 13.564 1.00 42.06 178 GLY A O 1
ATOM 1401 N N . PHE A 1 179 ? 9.702 12.252 15.701 1.00 39.00 179 PHE A N 1
ATOM 1402 C CA . PHE A 1 179 ? 9.167 10.909 15.496 1.00 39.00 179 PHE A CA 1
ATOM 1403 C C . PHE A 1 179 ? 7.633 10.982 15.498 1.00 39.00 179 PHE A C 1
ATOM 1405 O O . PHE A 1 179 ? 7.015 10.997 16.559 1.00 39.00 179 PHE A O 1
ATOM 1412 N N . ILE A 1 180 ? 7.002 11.065 14.324 1.00 44.25 180 ILE A N 1
ATOM 1413 C CA . ILE A 1 180 ? 5.535 11.006 14.223 1.00 44.25 180 ILE A CA 1
ATOM 1414 C C . ILE A 1 180 ? 5.128 9.530 14.134 1.00 44.25 180 ILE A C 1
ATOM 1416 O O . ILE A 1 180 ? 5.061 8.949 13.052 1.00 44.25 180 ILE A O 1
ATOM 1420 N N . GLY A 1 181 ? 4.912 8.910 15.295 1.00 40.59 181 GLY A N 1
ATOM 1421 C CA . GLY A 1 181 ? 4.621 7.477 15.438 1.00 40.59 181 GLY A CA 1
ATOM 1422 C C . GLY A 1 181 ? 3.278 7.001 14.862 1.00 40.59 181 GLY A C 1
ATOM 1423 O O . GLY A 1 181 ? 3.100 5.794 14.694 1.00 40.59 181 GLY A O 1
ATOM 1424 N N . ASP A 1 182 ? 2.375 7.915 14.488 1.00 44.56 182 ASP A N 1
ATOM 1425 C CA . ASP A 1 182 ? 0.945 7.592 14.338 1.00 44.56 182 ASP A CA 1
ATOM 1426 C C . ASP A 1 182 ? 0.361 7.747 12.922 1.00 44.56 182 ASP A C 1
ATOM 1428 O O . ASP A 1 182 ? -0.830 7.507 12.717 1.00 44.56 182 ASP A O 1
ATOM 1432 N N . ILE A 1 183 ? 1.169 8.071 11.903 1.00 48.62 183 ILE A N 1
ATOM 1433 C CA . ILE A 1 183 ? 0.649 8.229 10.521 1.00 48.62 183 ILE A CA 1
ATOM 1434 C C . ILE A 1 183 ? 0.268 6.873 9.886 1.00 48.62 183 ILE A C 1
ATOM 1436 O O . ILE A 1 183 ? -0.491 6.811 8.927 1.00 48.62 183 ILE A O 1
ATOM 1440 N N . LEU A 1 184 ? 0.702 5.757 10.477 1.00 45.97 184 LEU A N 1
ATOM 1441 C CA . LEU A 1 184 ? 0.428 4.396 9.998 1.00 45.97 184 LEU A CA 1
ATOM 1442 C C . LEU A 1 184 ? -0.738 3.722 10.750 1.00 45.97 184 LEU A C 1
ATOM 1444 O O . LEU A 1 184 ? -0.661 2.537 11.071 1.00 45.97 184 LEU A O 1
ATOM 1448 N N . THR A 1 185 ? -1.792 4.469 11.092 1.00 48.03 185 THR A N 1
ATOM 1449 C CA . THR A 1 185 ? -2.996 3.942 11.777 1.00 48.03 185 THR A CA 1
ATOM 1450 C C . THR A 1 185 ? -3.996 3.259 10.830 1.00 48.03 185 THR A C 1
ATOM 1452 O O . THR A 1 185 ? -4.975 2.669 11.283 1.00 48.03 185 THR A O 1
ATOM 1455 N N . GLY A 1 186 ? -3.736 3.257 9.519 1.00 47.12 186 GLY A N 1
ATOM 1456 C CA . GLY A 1 186 ? -4.532 2.540 8.521 1.00 47.12 186 GLY A CA 1
ATOM 1457 C C . GLY A 1 186 ? -4.194 1.049 8.445 1.00 47.12 186 GLY A C 1
ATOM 1458 O O . GLY A 1 186 ? -3.611 0.598 7.465 1.00 47.12 186 GLY A O 1
ATOM 1459 N N . ILE A 1 187 ? -4.551 0.263 9.462 1.00 40.53 187 ILE A N 1
ATOM 1460 C CA . ILE A 1 187 ? -4.447 -1.203 9.393 1.00 40.53 187 ILE A CA 1
ATOM 1461 C C . ILE A 1 187 ? -5.458 -1.703 8.352 1.00 40.53 187 ILE A C 1
ATOM 1463 O O . ILE A 1 187 ? -6.657 -1.743 8.619 1.00 40.53 187 ILE A O 1
ATOM 1467 N N . TYR A 1 188 ? -4.984 -2.093 7.166 1.00 45.06 188 TYR A N 1
ATOM 1468 C CA . TYR A 1 188 ? -5.781 -2.878 6.226 1.00 45.06 188 TYR A CA 1
ATOM 1469 C C . TYR A 1 188 ? -5.303 -4.330 6.196 1.00 45.06 188 TYR A C 1
ATOM 1471 O O . TYR A 1 188 ? -4.225 -4.660 5.698 1.00 45.06 188 TYR A O 1
ATOM 1479 N N . ASP A 1 189 ? -6.178 -5.195 6.701 1.00 38.84 189 ASP A N 1
ATOM 1480 C CA . ASP A 1 189 ? -6.187 -6.638 6.504 1.00 38.84 189 ASP A CA 1
ATOM 1481 C C . ASP A 1 189 ? -6.308 -6.973 5.011 1.00 38.84 189 ASP A C 1
ATOM 1483 O O . ASP A 1 189 ? -7.408 -6.998 4.466 1.00 38.84 189 ASP A O 1
ATOM 1487 N N . ALA A 1 190 ? -5.185 -7.209 4.329 1.00 45.62 190 ALA A N 1
ATOM 1488 C CA . ALA A 1 190 ? -5.064 -8.123 3.184 1.00 45.62 190 ALA A CA 1
ATOM 1489 C C . ALA A 1 190 ? -3.704 -7.941 2.503 1.00 45.62 190 ALA A C 1
ATOM 1491 O O . ALA A 1 190 ? -3.526 -7.038 1.688 1.00 45.62 190 ALA A O 1
ATOM 1492 N N . ILE A 1 191 ? -2.760 -8.858 2.728 1.00 49.72 191 ILE A N 1
ATOM 1493 C CA . ILE A 1 191 ? -1.582 -8.960 1.856 1.00 49.72 191 ILE A CA 1
ATOM 1494 C C . ILE A 1 191 ? -1.473 -10.387 1.317 1.00 49.72 191 ILE A C 1
ATOM 1496 O O . ILE A 1 191 ? -0.957 -11.290 1.969 1.00 49.72 191 ILE A O 1
ATOM 1500 N N . ARG A 1 192 ? -1.957 -10.577 0.082 1.00 48.00 192 ARG A N 1
ATOM 1501 C CA . ARG A 1 192 ? -1.650 -11.732 -0.788 1.00 48.00 192 ARG A CA 1
ATOM 1502 C C . ARG A 1 192 ? -0.650 -11.394 -1.905 1.00 48.00 192 ARG A C 1
ATOM 1504 O O . ARG A 1 192 ? -0.433 -12.215 -2.786 1.00 48.00 192 ARG A O 1
ATOM 1511 N N . GLU A 1 193 ? 0.002 -10.234 -1.847 1.00 55.97 193 GLU A N 1
ATOM 1512 C CA . GLU A 1 193 ? 0.975 -9.772 -2.851 1.00 55.97 193 GLU A CA 1
ATOM 1513 C C . GLU A 1 193 ? 2.366 -9.585 -2.224 1.00 55.97 193 GLU A C 1
ATOM 1515 O O . GLU A 1 193 ? 2.945 -8.506 -2.234 1.00 55.97 193 GLU A O 1
ATOM 1520 N N . MET A 1 194 ? 2.913 -10.643 -1.614 1.00 58.19 194 MET A N 1
ATOM 1521 C CA . MET A 1 194 ? 4.174 -10.561 -0.858 1.00 58.19 194 MET A CA 1
ATOM 1522 C C . MET A 1 194 ? 5.435 -10.356 -1.714 1.00 58.19 194 MET A C 1
ATOM 1524 O O . MET A 1 194 ? 6.458 -9.978 -1.151 1.00 58.19 194 MET A O 1
ATOM 1528 N N . ILE A 1 195 ? 5.406 -10.615 -3.028 1.00 63.47 195 ILE A N 1
ATOM 1529 C CA . ILE A 1 195 ? 6.620 -10.574 -3.868 1.00 63.47 195 ILE A CA 1
ATOM 1530 C C . ILE A 1 195 ? 6.974 -9.139 -4.259 1.00 63.47 195 ILE A C 1
ATOM 1532 O O . ILE A 1 195 ? 8.103 -8.714 -4.024 1.00 63.47 195 ILE A O 1
ATOM 1536 N N . LEU A 1 196 ? 6.008 -8.385 -4.793 1.00 78.25 196 LEU A N 1
ATOM 1537 C CA . LEU A 1 196 ? 6.257 -7.064 -5.377 1.00 78.25 196 LEU A CA 1
ATOM 1538 C C . LEU A 1 196 ? 6.864 -6.089 -4.358 1.00 78.25 196 LEU A C 1
ATOM 1540 O O . LEU A 1 196 ? 7.852 -5.422 -4.644 1.00 78.25 196 LEU A O 1
ATOM 1544 N N . TYR A 1 197 ? 6.334 -6.084 -3.135 1.00 80.81 197 TYR A N 1
ATOM 1545 C CA . TYR A 1 197 ? 6.763 -5.169 -2.076 1.00 80.81 197 TYR A CA 1
ATOM 1546 C C . TYR A 1 197 ? 7.922 -5.704 -1.213 1.00 80.81 197 TYR A C 1
ATOM 1548 O O . TYR A 1 197 ? 8.408 -5.019 -0.311 1.00 80.81 197 TYR A O 1
ATOM 1556 N N . SER A 1 198 ? 8.385 -6.936 -1.457 1.00 82.56 198 SER A N 1
ATOM 1557 C CA . SER A 1 198 ? 9.447 -7.566 -0.659 1.00 82.56 198 SER A CA 1
ATOM 1558 C C . SER A 1 198 ? 10.785 -6.811 -0.646 1.00 82.56 198 SER A C 1
ATOM 1560 O O . SER A 1 198 ? 11.467 -6.886 0.378 1.00 82.56 198 SER A O 1
ATOM 1562 N N . PRO A 1 199 ? 11.208 -6.096 -1.705 1.00 86.56 199 PRO A N 1
ATOM 1563 C CA . PRO A 1 199 ? 12.483 -5.382 -1.677 1.00 86.56 199 PRO A CA 1
ATOM 1564 C C . PRO A 1 199 ? 12.591 -4.334 -0.561 1.00 86.56 199 PRO A C 1
ATOM 1566 O O . PRO A 1 199 ? 13.659 -4.178 0.028 1.00 86.56 199 PRO A O 1
ATOM 1569 N N . ALA A 1 200 ? 11.482 -3.688 -0.184 1.00 84.00 200 ALA A N 1
ATOM 1570 C CA . ALA A 1 200 ? 11.463 -2.648 0.849 1.00 84.00 200 ALA A CA 1
ATOM 1571 C C . ALA A 1 200 ? 11.788 -3.155 2.263 1.00 84.00 200 ALA A C 1
ATOM 1573 O O . ALA A 1 200 ? 12.133 -2.369 3.142 1.00 84.00 200 ALA A O 1
ATOM 1574 N N . LYS A 1 201 ? 11.759 -4.474 2.493 1.00 86.00 201 LYS A N 1
ATOM 1575 C CA . LYS A 1 201 ? 12.116 -5.081 3.786 1.00 86.00 201 LYS A CA 1
ATOM 1576 C C . LYS A 1 201 ? 13.536 -4.731 4.242 1.00 86.00 201 LYS A C 1
ATOM 1578 O O . LYS A 1 201 ? 13.804 -4.709 5.444 1.00 86.00 201 LYS A O 1
ATOM 1583 N N . ASN A 1 202 ? 14.430 -4.446 3.298 1.00 86.00 202 ASN A N 1
ATOM 1584 C CA . ASN A 1 202 ? 15.845 -4.167 3.550 1.00 86.00 202 ASN A CA 1
ATOM 1585 C C . ASN A 1 202 ? 16.158 -2.671 3.715 1.00 86.00 202 ASN A C 1
ATOM 1587 O O . ASN A 1 202 ? 17.326 -2.299 3.785 1.00 86.00 202 ASN A O 1
ATOM 1591 N N . TYR A 1 203 ? 15.131 -1.822 3.770 1.00 87.19 203 TYR A N 1
ATOM 1592 C CA . TYR A 1 203 ? 15.277 -0.370 3.775 1.00 87.19 203 TYR A CA 1
ATOM 1593 C C . TYR A 1 203 ? 14.569 0.254 4.979 1.00 87.19 203 TYR A C 1
ATOM 1595 O O . TYR A 1 203 ? 13.679 -0.349 5.581 1.00 87.19 203 TYR A O 1
ATOM 1603 N N . ASN A 1 204 ? 14.999 1.457 5.332 1.00 84.81 204 ASN A N 1
ATOM 1604 C CA . ASN A 1 204 ? 14.252 2.458 6.080 1.00 84.81 204 ASN A CA 1
ATOM 1605 C C . ASN A 1 204 ? 13.568 3.399 5.077 1.00 84.81 204 ASN A C 1
ATOM 1607 O O . ASN A 1 204 ? 13.940 3.423 3.905 1.00 84.81 204 ASN A O 1
ATOM 1611 N N . ALA A 1 205 ? 12.589 4.180 5.522 1.00 85.62 205 ALA A N 1
ATOM 1612 C CA . ALA A 1 205 ? 11.919 5.170 4.689 1.00 85.62 205 ALA A CA 1
ATOM 1613 C C . ALA A 1 205 ? 11.777 6.507 5.422 1.00 85.62 205 ALA A C 1
ATOM 1615 O O . ALA A 1 205 ? 11.392 6.534 6.591 1.00 85.62 205 ALA A O 1
ATOM 1616 N N . THR A 1 206 ? 12.027 7.608 4.722 1.00 83.56 206 THR A N 1
ATOM 1617 C CA . THR A 1 206 ? 11.771 8.968 5.201 1.00 83.56 206 THR A CA 1
ATOM 1618 C C . THR A 1 206 ? 10.840 9.672 4.231 1.00 83.56 206 THR A C 1
ATOM 1620 O O . THR A 1 206 ? 11.143 9.807 3.048 1.00 83.56 206 THR A O 1
ATOM 1623 N N . LEU A 1 207 ? 9.693 10.112 4.729 1.00 83.94 207 LEU A N 1
ATOM 1624 C CA . LEU A 1 207 ? 8.710 10.876 3.978 1.00 83.94 207 LEU A CA 1
ATOM 1625 C C . LEU A 1 207 ? 8.944 12.368 4.208 1.00 83.94 207 LEU A C 1
ATOM 1627 O O . LEU A 1 207 ? 8.935 12.818 5.353 1.00 83.94 207 LEU A O 1
ATOM 1631 N N . TYR A 1 208 ? 9.126 13.117 3.123 1.00 81.31 208 TYR A N 1
ATOM 1632 C CA . TYR A 1 208 ? 9.334 14.560 3.143 1.00 81.31 208 TYR A CA 1
ATOM 1633 C C . TYR A 1 208 ? 8.062 15.309 2.772 1.00 81.31 208 TYR A C 1
ATOM 1635 O O . TYR A 1 208 ? 7.337 14.901 1.862 1.00 81.31 208 TYR A O 1
ATOM 1643 N N . TYR A 1 209 ? 7.789 16.404 3.478 1.00 76.25 209 TYR A N 1
ATOM 1644 C CA . TYR A 1 209 ? 6.641 17.259 3.194 1.00 76.25 209 TYR A CA 1
ATOM 1645 C C . TYR A 1 209 ? 6.938 18.745 3.347 1.00 76.25 209 TYR A C 1
ATOM 1647 O O . TYR A 1 209 ? 7.807 19.163 4.115 1.00 76.25 209 TYR A O 1
ATOM 1655 N N . GLU A 1 210 ? 6.158 19.565 2.658 1.00 76.75 210 GLU A N 1
ATOM 1656 C CA . GLU A 1 210 ? 6.206 21.009 2.800 1.00 76.75 210 GLU A CA 1
ATOM 1657 C C . GLU A 1 210 ? 5.411 21.462 4.039 1.00 76.75 210 GLU A C 1
ATOM 1659 O O . GLU A 1 210 ? 4.202 21.247 4.145 1.00 76.75 210 GLU A O 1
ATOM 1664 N N . LYS A 1 211 ? 6.076 22.152 4.979 1.00 69.19 211 LYS A N 1
ATOM 1665 C CA . LYS A 1 211 ? 5.472 22.590 6.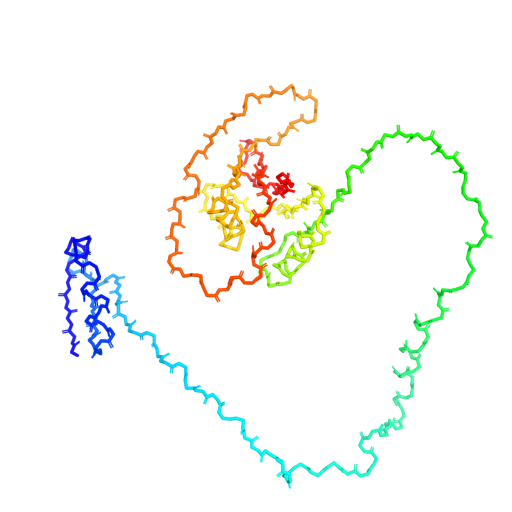257 1.00 69.19 211 LYS A CA 1
ATOM 1666 C C . LYS A 1 211 ? 4.221 23.455 6.099 1.00 69.19 211 LYS A C 1
ATOM 1668 O O . LYS A 1 211 ? 3.349 23.413 6.959 1.00 69.19 211 LYS A O 1
ATOM 1673 N N . LYS A 1 212 ? 4.165 24.280 5.049 1.00 65.94 212 LYS A N 1
ATOM 1674 C CA . LYS A 1 212 ? 3.081 25.253 4.844 1.00 65.94 212 LYS A CA 1
ATOM 1675 C C . LYS A 1 212 ? 1.796 24.591 4.361 1.00 65.94 212 LYS A C 1
ATOM 1677 O O . LYS A 1 212 ? 0.714 24.989 4.772 1.00 65.94 212 LYS A O 1
ATOM 1682 N N . THR A 1 213 ? 1.925 23.609 3.477 1.00 68.56 213 THR A N 1
ATOM 1683 C CA . THR A 1 213 ? 0.800 23.015 2.748 1.00 68.56 213 THR A CA 1
ATOM 1684 C C . THR A 1 213 ? 0.459 21.607 3.235 1.00 68.56 213 THR A C 1
ATOM 1686 O O . THR A 1 213 ? -0.622 21.108 2.921 1.00 68.56 213 THR A O 1
ATOM 1689 N N . GLY A 1 214 ? 1.364 20.956 3.981 1.00 65.62 214 GLY A N 1
ATOM 1690 C CA . GLY A 1 214 ? 1.256 19.542 4.353 1.00 65.62 214 GLY A CA 1
ATOM 1691 C C . GLY A 1 214 ? 1.427 18.591 3.163 1.00 65.62 214 GLY A C 1
ATOM 1692 O O . GLY A 1 214 ? 1.090 17.408 3.271 1.00 65.62 214 GLY A O 1
ATOM 1693 N N . GLN A 1 215 ? 1.894 19.104 2.022 1.00 71.44 215 GLN A N 1
ATOM 1694 C CA . GLN A 1 215 ? 2.069 18.355 0.784 1.00 71.44 215 GLN A CA 1
ATOM 1695 C C . GLN A 1 215 ? 3.295 17.457 0.865 1.00 71.44 215 GLN A C 1
ATOM 1697 O O . GLN A 1 215 ? 4.370 17.917 1.239 1.00 71.44 215 GLN A O 1
ATOM 1702 N N . VAL A 1 216 ? 3.141 16.188 0.499 1.00 76.12 216 VAL A N 1
ATOM 1703 C CA . VAL A 1 216 ? 4.260 15.243 0.451 1.00 76.12 216 VAL A CA 1
ATOM 1704 C C . VAL A 1 216 ? 5.038 15.461 -0.842 1.00 76.12 216 VAL A C 1
ATOM 1706 O O . VAL A 1 216 ? 4.463 15.355 -1.920 1.00 76.12 216 VAL A O 1
ATOM 1709 N N . THR A 1 217 ? 6.335 15.739 -0.729 1.00 81.62 217 THR A N 1
ATOM 1710 C CA . THR A 1 217 ? 7.216 16.063 -1.864 1.00 81.62 217 THR A CA 1
ATOM 1711 C C . THR A 1 217 ? 7.937 14.822 -2.385 1.00 81.62 217 THR A C 1
ATOM 1713 O O . THR A 1 217 ? 8.040 14.590 -3.591 1.00 81.62 217 THR A O 1
ATOM 1716 N N . ARG A 1 218 ? 8.440 13.979 -1.478 1.00 83.44 218 ARG A N 1
ATOM 1717 C CA . ARG A 1 218 ? 9.142 12.740 -1.828 1.00 83.44 218 ARG A CA 1
ATOM 1718 C C . ARG A 1 218 ? 9.169 11.738 -0.683 1.00 83.44 218 ARG A C 1
ATOM 1720 O O . ARG A 1 218 ? 9.022 12.097 0.483 1.00 83.44 218 ARG A O 1
ATOM 1727 N N . VAL A 1 219 ? 9.437 10.481 -1.018 1.00 85.50 219 VAL A N 1
ATOM 1728 C CA . VAL A 1 219 ? 9.785 9.431 -0.051 1.00 85.50 219 VAL A CA 1
ATOM 1729 C C . VAL A 1 219 ? 11.153 8.871 -0.399 1.00 85.50 219 VAL A C 1
ATOM 1731 O O . VAL A 1 219 ? 11.377 8.437 -1.524 1.00 85.50 219 VAL A O 1
ATOM 1734 N N . VAL A 1 220 ? 12.063 8.868 0.566 1.00 87.50 220 VAL A N 1
ATOM 1735 C CA . VAL A 1 220 ? 13.432 8.376 0.401 1.00 87.50 220 VAL A CA 1
ATOM 1736 C C . VAL A 1 220 ? 13.571 7.042 1.116 1.00 87.50 220 VAL A C 1
ATOM 1738 O O . VAL A 1 220 ? 13.330 6.953 2.318 1.00 87.50 220 VAL A O 1
ATOM 1741 N N . PHE A 1 221 ? 13.967 6.004 0.386 1.00 86.88 221 PHE A N 1
ATOM 1742 C CA . PHE A 1 221 ? 14.276 4.685 0.922 1.00 86.88 221 PHE A CA 1
ATOM 1743 C C . PHE A 1 221 ? 15.786 4.543 1.091 1.00 86.88 221 PHE A C 1
ATOM 1745 O O . PHE A 1 221 ? 16.522 4.588 0.108 1.00 86.88 221 PHE A O 1
ATOM 1752 N N . THR A 1 222 ? 16.249 4.329 2.321 1.00 86.75 222 THR A N 1
ATOM 1753 C CA . THR A 1 222 ? 17.676 4.175 2.649 1.00 86.75 222 THR A CA 1
ATOM 1754 C C . THR A 1 222 ? 17.967 2.761 3.114 1.00 86.75 222 THR A C 1
ATOM 1756 O O . THR A 1 222 ? 17.221 2.193 3.911 1.00 86.75 222 THR A O 1
ATOM 1759 N N . LYS A 1 223 ? 19.026 2.145 2.592 1.00 86.75 223 LYS A N 1
ATOM 1760 C CA . LYS A 1 223 ? 19.376 0.767 2.955 1.00 86.75 223 LYS A CA 1
ATOM 1761 C C . LYS A 1 223 ? 19.740 0.678 4.446 1.00 86.75 223 LYS A C 1
ATOM 1763 O O . LYS A 1 223 ? 20.328 1.610 4.991 1.00 86.75 223 LYS A O 1
ATOM 1768 N N . LYS A 1 224 ? 19.345 -0.419 5.097 1.00 79.94 224 LYS A N 1
ATOM 1769 C CA . LYS A 1 224 ? 19.701 -0.717 6.496 1.00 79.94 224 LYS A CA 1
ATOM 1770 C C . LYS A 1 224 ? 21.173 -1.063 6.671 1.00 79.94 224 LYS A C 1
ATOM 1772 O O . LYS A 1 224 ? 21.746 -1.663 5.732 1.00 79.94 224 LYS A O 1
#

Foldseek 3Di:
DEEEDEPVVCVVPVVVVLVVQVVVYKYFYDYPNHTDDIRHDDPDPDPDDPDCCPPVDDDDPCNVPDDPPCVVVVVVVVVVPPPPDDDDDDDDDPDDDDDDQPEAEQEDDLDVVSLQVVLVVLVVPGQKYKYFYPPPDDALPDDHRPSVLLLQVLCVVLVAAEFEDEDPDVDDDDDDGDRPPPSNVPDDPDDPPCRSSVSSSQWHKYWYAHPVGRGTGIIMTGGD

Radius of gyration: 26.82 Å; chains: 1; bounding box: 70×55×70 Å

Secondary structure (DSSP, 8-state):
-EEEEEHHHHHHHHHHHHHHHHTT-EEEEEETTEEEEEE-PPPP---PPPP--TTT----TTTTSPPTT-HHHHHHHHGGG---S---S-------------EEEEE--SSHHHHHHHHHHHHTT-SEEEEEPPTTS-BTTT---HHHHHHHHHHHHTT--EEEEE---TT---------TTTT---------TTTTGGGGGEEEEEEE-TTT-BEEEEEEEE-

pLDDT: mean 72.28, std 18.3, range [29.52, 96.25]